Protein AF-A0A828RHP2-F1 (afdb_monomer_lite)

Organism: NCBI:txid548485

Secondary structure (DSSP, 8-state):
-PPPEEETTEEE-TTS-HHHHHHHHHHTSHHHH---TT--S-PPP--SS--EE-------SS-TT---EEEEEETTEEEEEE-EEEEEEEEEEEETHHHHHHHHTT-S-HHHHHHHHHHHHHHH-TTGGG-HHHHHHHHHHHHHHHHHHHS-SSSHHHHHHHHHHHHHHHHHHHHHHHHHH-GGGEEEEETTEEEESS--HHHHHHHHHHHHTTSTT-EEEEEEEEEEEESSSS-EEEEEETTEEEE--TTTSHHHHHHHHHS--TT-TTPPP-HHHHHHHHHHHHHHHHHHHHHHHHTT-

Foldseek 3Di:
DDAFDADPLATADPLQDPQLVVVLVQQLDLVQQDDDPPDDDDDDGPDSDDKDQDDPDDDDDPPPPDRQWTWGDDLQATKIAGQDKDFWKKKKFKPPQLLLLCQVSVQDDPVLNVLVVLLLVLVPPPCSVVPPVSVVSNVVSSVVSVVCLCQGDDDPSRRSNSNSRSQNNQRNVVSVLCVLLDVVQWRIDDRGMTMGPPDDPVSVVVSQCVVCVNGPSTGMDMDIFGIKGDPGRQFIKGHDDLPDIDGRHLPLALQNQLCVVPVDGPPDPPDDDDPVSSVVSVVSNSVVVVVVVVVVVVVPD

Sequence (301 aa):
MKKVKKKNGIMYWPSTPRFLLMAEQLHLTPDFNHRPETMDEEHENIKLLPPQLLSSLVATGPYEGYQKERLNFTGNGIYLYRKCMVRNVAQIDVHSLLLTMAYQLDLLDERHEKMFLEKKEIEADPNYPNNKRLVSKRKRLKQWLNKYCSTIGKTKTEHSINRYKAMYGGMNMVFDMLNFWGLSNVINCVNDGFIITNFNEEKFEQFKDKYSGKVKYLTFSVKQYDFCLVKNDLEYLLINSDGDYKCRNREFGKNGVYELLTGKSLKDETVSVNEKALLEAERIEKESVKLCKDLFLKTTN

Structure (mmCIF, N/CA/C/O backbone):
data_AF-A0A828RHP2-F1
#
_entry.id   AF-A0A828RHP2-F1
#
loop_
_atom_site.group_PDB
_atom_site.id
_atom_site.type_symbol
_atom_site.label_atom_id
_atom_site.label_alt_id
_atom_site.label_comp_id
_atom_site.label_asym_id
_atom_site.label_entity_id
_atom_site.label_seq_id
_atom_site.pdbx_PDB_ins_code
_atom_site.Cartn_x
_atom_site.Cartn_y
_atom_site.Cartn_z
_atom_site.occupancy
_atom_site.B_iso_or_equiv
_atom_site.auth_seq_id
_atom_site.auth_comp_id
_atom_site.auth_asym_id
_atom_site.auth_atom_id
_atom_site.pdbx_PDB_model_num
ATOM 1 N N . MET A 1 1 ? -10.886 -14.785 -20.906 1.00 44.22 1 MET A N 1
ATOM 2 C CA . MET A 1 1 ? -10.237 -13.756 -20.052 1.00 44.22 1 MET A CA 1
ATOM 3 C C . MET A 1 1 ? -9.165 -13.012 -20.845 1.00 44.22 1 MET A C 1
ATOM 5 O O . MET A 1 1 ? -8.290 -13.659 -21.403 1.00 44.22 1 MET A O 1
ATOM 9 N N . LYS A 1 2 ? -9.223 -11.674 -20.935 1.00 50.31 2 LYS A N 1
ATOM 10 C CA . LYS A 1 2 ? -8.184 -10.877 -21.621 1.00 50.31 2 LYS A CA 1
ATOM 11 C C . LYS A 1 2 ? -6.880 -10.908 -20.797 1.00 50.31 2 LYS A C 1
ATOM 13 O O . LYS A 1 2 ? -6.911 -10.607 -19.605 1.00 50.31 2 LYS A O 1
ATOM 18 N N . LYS A 1 3 ? -5.773 -11.326 -21.428 1.00 55.44 3 LYS A N 1
ATOM 19 C CA . LYS A 1 3 ? -4.428 -11.459 -20.830 1.00 55.44 3 LYS A CA 1
ATOM 20 C C . LYS A 1 3 ? -3.913 -10.111 -20.301 1.00 55.44 3 LYS A C 1
ATOM 22 O O . LYS A 1 3 ? -4.239 -9.075 -20.881 1.00 55.44 3 LYS A O 1
ATOM 27 N N . VAL A 1 4 ? -3.090 -10.141 -19.246 1.00 68.56 4 VAL A N 1
ATOM 28 C CA . VAL A 1 4 ? -2.227 -9.005 -18.873 1.00 68.56 4 VAL A CA 1
ATOM 29 C C . VAL A 1 4 ? -1.327 -8.715 -20.067 1.00 68.56 4 VAL A C 1
ATOM 31 O O . VAL A 1 4 ? -0.768 -9.640 -20.659 1.00 68.56 4 VAL A O 1
ATOM 34 N N . LYS A 1 5 ? -1.234 -7.451 -20.464 1.00 67.88 5 LYS A N 1
ATOM 35 C CA . LYS A 1 5 ? -0.431 -7.052 -21.617 1.00 67.88 5 LYS A CA 1
ATOM 36 C C . LYS A 1 5 ? 0.748 -6.205 -21.144 1.00 67.88 5 LYS A C 1
ATOM 38 O O . LYS A 1 5 ? 0.613 -5.412 -20.215 1.00 67.88 5 LYS A O 1
ATOM 43 N N . LYS A 1 6 ? 1.894 -6.392 -21.800 1.00 69.00 6 LYS A N 1
ATOM 44 C CA . LYS A 1 6 ? 3.099 -5.574 -21.640 1.00 69.00 6 LYS A CA 1
ATOM 45 C C . LYS A 1 6 ? 3.252 -4.726 -22.905 1.00 69.00 6 LYS A C 1
ATOM 47 O O . LYS A 1 6 ? 3.347 -5.283 -23.995 1.00 69.00 6 LYS A O 1
ATOM 52 N N . LYS A 1 7 ? 3.237 -3.397 -22.788 1.00 64.38 7 LYS A N 1
ATOM 53 C CA . LYS A 1 7 ? 3.555 -2.472 -23.895 1.00 64.38 7 LYS A CA 1
ATOM 54 C C . LYS A 1 7 ? 4.461 -1.378 -23.349 1.00 64.38 7 LYS A C 1
ATOM 56 O O . LYS A 1 7 ? 4.183 -0.846 -22.281 1.00 64.38 7 LYS A O 1
ATOM 61 N N . ASN A 1 8 ? 5.551 -1.079 -24.055 1.00 66.81 8 ASN A N 1
ATOM 62 C CA . ASN A 1 8 ? 6.534 -0.058 -23.668 1.00 66.81 8 ASN A CA 1
ATOM 63 C C . ASN A 1 8 ? 7.104 -0.237 -22.239 1.00 66.81 8 ASN A C 1
ATOM 65 O O . ASN A 1 8 ? 7.499 0.730 -21.595 1.00 66.81 8 ASN A O 1
ATOM 69 N N . GLY A 1 9 ? 7.135 -1.474 -21.726 1.00 80.88 9 GLY A N 1
ATOM 70 C CA . GLY A 1 9 ? 7.618 -1.772 -20.374 1.00 80.88 9 GLY A CA 1
ATOM 71 C C . GLY A 1 9 ? 6.645 -1.437 -19.236 1.00 80.88 9 GLY A C 1
ATOM 72 O O . GLY A 1 9 ? 7.088 -1.364 -18.099 1.00 80.88 9 GLY A O 1
ATOM 73 N N . ILE A 1 10 ? 5.346 -1.248 -19.507 1.00 84.75 10 ILE A N 1
ATOM 74 C CA . ILE A 1 10 ? 4.291 -1.113 -18.483 1.00 84.75 10 ILE A CA 1
ATOM 75 C C . ILE A 1 10 ? 3.340 -2.318 -18.552 1.00 84.75 10 ILE A C 1
ATOM 77 O O . ILE A 1 10 ? 2.998 -2.790 -19.644 1.00 84.75 10 ILE A O 1
ATOM 81 N N . MET A 1 11 ? 2.885 -2.797 -17.388 1.00 89.06 11 MET A N 1
ATOM 82 C CA . MET A 1 11 ? 1.796 -3.776 -17.266 1.00 89.06 11 MET A CA 1
ATOM 83 C C . MET A 1 11 ? 0.437 -3.075 -17.203 1.00 89.06 11 MET A C 1
ATOM 85 O O . MET A 1 11 ? 0.258 -2.136 -16.431 1.00 89.06 11 MET A O 1
ATOM 89 N N . TYR A 1 12 ? -0.536 -3.552 -17.980 1.00 87.50 12 TYR A N 1
ATOM 90 C CA . TYR A 1 12 ? -1.894 -3.009 -17.963 1.00 87.50 12 TYR A CA 1
ATOM 91 C C . TYR A 1 12 ? -2.970 -4.093 -17.987 1.00 87.50 12 TYR A C 1
ATOM 93 O O . TYR A 1 12 ? -2.762 -5.221 -18.457 1.00 87.50 12 TYR A O 1
ATOM 101 N N . TRP A 1 13 ? -4.144 -3.717 -17.481 1.00 86.44 13 TRP A N 1
ATOM 102 C CA . TRP A 1 13 ? -5.305 -4.582 -17.328 1.00 86.44 13 TRP A CA 1
ATOM 103 C C . TRP A 1 13 ? -6.426 -4.171 -18.285 1.00 86.44 13 TRP A C 1
ATOM 105 O O . TRP A 1 13 ? -6.442 -3.051 -18.792 1.00 86.44 13 TRP A O 1
ATOM 115 N N . PRO A 1 14 ? -7.396 -5.064 -18.554 1.00 82.75 14 PRO A N 1
ATOM 116 C CA . PRO A 1 14 ? -8.542 -4.735 -19.401 1.00 82.75 14 PRO A CA 1
ATOM 117 C C . PRO A 1 14 ? -9.384 -3.562 -18.888 1.00 82.75 14 PRO A C 1
ATOM 119 O O . PRO A 1 14 ? -10.061 -2.925 -19.687 1.00 82.75 14 PRO A O 1
ATOM 122 N N . SER A 1 15 ? -9.353 -3.307 -17.580 1.00 82.81 15 SER A N 1
ATOM 123 C CA . SER A 1 15 ? -10.030 -2.182 -16.935 1.00 82.81 15 SER A CA 1
ATOM 124 C C . SER A 1 15 ? -9.266 -0.865 -17.064 1.00 82.81 15 SER A C 1
ATOM 126 O O . SER A 1 15 ? -9.872 0.185 -16.894 1.00 82.81 15 SER A O 1
ATOM 128 N N . THR A 1 16 ? -7.965 -0.886 -17.378 1.00 82.56 16 THR A N 1
ATOM 129 C CA . THR A 1 16 ? -7.143 0.326 -17.429 1.00 82.56 16 THR A CA 1
ATOM 130 C C . THR A 1 16 ? -7.685 1.310 -18.479 1.00 82.56 16 THR A C 1
ATOM 132 O O . THR A 1 16 ? -7.729 0.964 -19.667 1.00 82.56 16 THR A O 1
ATOM 135 N N . PRO A 1 17 ? -8.078 2.541 -18.094 1.00 79.62 17 PRO A N 1
ATOM 136 C CA . PRO A 1 17 ? -8.646 3.501 -19.030 1.00 79.62 17 PRO A CA 1
ATOM 137 C C . PRO A 1 17 ? -7.638 3.942 -20.093 1.00 79.62 17 PRO A C 1
ATOM 139 O O . PRO A 1 17 ? -6.465 4.182 -19.806 1.00 79.62 17 PRO A O 1
ATOM 142 N N . ARG A 1 18 ? -8.100 4.123 -21.336 1.00 82.38 18 ARG A N 1
ATOM 143 C CA . ARG A 1 18 ? -7.226 4.512 -22.456 1.00 82.38 18 ARG A CA 1
ATOM 144 C C . ARG A 1 18 ? -6.537 5.861 -22.235 1.00 82.38 18 ARG A C 1
ATOM 146 O O . ARG A 1 18 ? -5.375 5.997 -22.600 1.00 82.38 18 ARG A O 1
ATOM 153 N N . PHE A 1 19 ? -7.228 6.832 -21.636 1.00 79.31 19 PHE A N 1
ATOM 154 C CA . PHE A 1 19 ? -6.649 8.148 -21.347 1.00 79.31 19 PHE A CA 1
ATOM 155 C C . PHE A 1 19 ? -5.481 8.050 -20.353 1.00 79.31 19 PHE A C 1
ATOM 157 O O . PHE A 1 19 ? -4.473 8.725 -20.536 1.00 79.31 19 PHE A O 1
ATOM 164 N N . LEU A 1 20 ? -5.582 7.162 -19.354 1.00 79.44 20 LEU A N 1
ATOM 165 C CA . LEU A 1 20 ? -4.515 6.910 -18.387 1.00 79.44 20 LEU A CA 1
ATOM 166 C C . LEU A 1 20 ? -3.297 6.313 -19.098 1.00 79.44 20 LEU A C 1
ATOM 168 O O . LEU A 1 20 ? -2.204 6.842 -18.960 1.00 79.44 20 LEU A O 1
ATOM 172 N N . LEU A 1 21 ? -3.501 5.313 -19.963 1.00 82.19 21 LEU A N 1
ATOM 173 C CA . LEU A 1 21 ? -2.418 4.731 -20.767 1.00 82.19 21 LEU A CA 1
ATOM 174 C C . LEU A 1 21 ? -1.711 5.764 -21.655 1.00 82.19 21 LEU A C 1
ATOM 176 O O . LEU A 1 21 ? -0.501 5.678 -21.851 1.00 82.19 21 LEU A O 1
ATOM 180 N N . MET A 1 22 ? -2.455 6.716 -22.224 1.00 82.69 22 MET A N 1
ATOM 181 C CA . MET A 1 22 ? -1.877 7.789 -23.040 1.00 82.69 22 MET A CA 1
ATOM 182 C C . MET A 1 22 ? -1.047 8.752 -22.186 1.00 82.69 22 MET A C 1
ATOM 184 O O . MET A 1 22 ? 0.069 9.088 -22.573 1.00 82.69 22 MET A O 1
ATOM 188 N N . ALA A 1 23 ? -1.550 9.142 -21.012 1.00 80.81 23 ALA A N 1
ATOM 189 C CA . ALA A 1 23 ? -0.812 9.993 -20.084 1.00 80.81 23 ALA A CA 1
ATOM 190 C C . ALA A 1 23 ? 0.470 9.314 -19.572 1.00 80.81 23 ALA A C 1
ATOM 192 O O . ALA A 1 23 ? 1.538 9.915 -19.559 1.00 80.81 23 ALA A O 1
ATOM 193 N N . GLU A 1 24 ? 0.389 8.033 -19.213 1.00 85.06 24 GLU A N 1
ATOM 194 C CA . GLU A 1 24 ? 1.546 7.228 -18.809 1.00 85.06 24 GLU A CA 1
ATOM 195 C C . GLU A 1 24 ? 2.592 7.132 -19.925 1.00 85.06 24 GLU A C 1
ATOM 197 O O . GLU A 1 24 ? 3.783 7.275 -19.665 1.00 85.06 24 GLU A O 1
ATOM 202 N N . GLN A 1 25 ? 2.164 6.934 -21.176 1.00 84.50 25 GLN A N 1
ATOM 203 C CA . GLN A 1 25 ? 3.073 6.889 -22.325 1.00 84.50 25 GLN A CA 1
ATOM 204 C C . GLN A 1 25 ? 3.806 8.210 -22.539 1.00 84.50 25 GLN A C 1
ATOM 206 O O . GLN A 1 25 ? 5.004 8.178 -22.800 1.00 84.50 25 GLN A O 1
ATOM 211 N N . LEU A 1 26 ? 3.117 9.344 -22.392 1.00 81.06 26 LEU A N 1
ATOM 212 C CA . LEU A 1 26 ? 3.743 10.663 -22.468 1.00 81.06 26 LEU A CA 1
ATOM 213 C C . LEU A 1 26 ? 4.781 10.842 -21.355 1.00 81.06 26 LEU A C 1
ATOM 215 O O . LEU A 1 26 ? 5.915 11.199 -21.647 1.00 81.06 26 LEU A O 1
ATOM 219 N N . HIS A 1 27 ? 4.473 10.470 -20.111 1.00 79.06 27 HIS A N 1
ATOM 220 C CA . HIS A 1 27 ? 5.450 10.510 -19.014 1.00 79.06 27 HIS A CA 1
ATOM 221 C C . HIS A 1 27 ? 6.656 9.565 -19.211 1.00 79.06 27 HIS A C 1
ATOM 223 O O . HIS A 1 27 ? 7.709 9.755 -18.607 1.00 79.06 27 HIS A O 1
ATOM 229 N N . LEU A 1 28 ? 6.556 8.529 -20.044 1.00 81.94 28 LEU A N 1
ATOM 230 C CA . LEU A 1 28 ? 7.726 7.712 -20.382 1.00 81.94 28 LEU A CA 1
ATOM 231 C C . LEU A 1 28 ? 8.612 8.332 -21.470 1.00 81.94 28 LEU A C 1
ATOM 233 O O . LEU A 1 28 ? 9.701 7.811 -21.714 1.00 81.94 28 LEU A O 1
ATOM 237 N N . THR A 1 29 ? 8.172 9.407 -22.130 1.00 80.44 29 THR A N 1
ATOM 238 C CA . THR A 1 29 ? 9.004 10.113 -23.108 1.00 80.44 29 THR A CA 1
ATOM 239 C C . THR A 1 29 ? 9.979 11.050 -22.388 1.00 80.44 29 THR A C 1
ATOM 241 O O . THR A 1 29 ? 9.541 11.840 -21.545 1.00 80.44 29 THR A O 1
ATOM 244 N N . PRO A 1 30 ? 11.293 10.975 -22.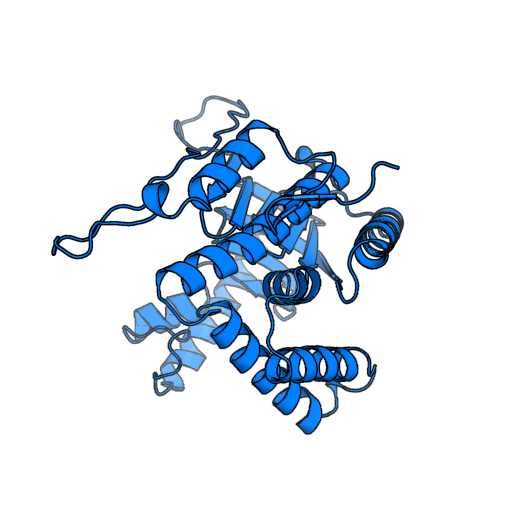687 1.00 72.88 30 PRO A N 1
ATOM 245 C CA . PRO A 1 30 ? 12.289 11.828 -22.045 1.00 72.88 30 PRO A CA 1
ATOM 246 C C . PRO A 1 30 ? 11.937 13.317 -22.139 1.00 72.88 30 PRO A C 1
ATOM 248 O O . PRO A 1 30 ? 11.968 14.013 -21.131 1.00 72.88 30 PRO A O 1
ATOM 251 N N . ASP A 1 31 ? 11.501 13.771 -23.313 1.00 71.56 31 ASP A N 1
ATOM 252 C CA . ASP A 1 31 ? 11.234 15.188 -23.596 1.00 71.56 31 ASP A CA 1
ATOM 253 C C . ASP A 1 31 ? 10.039 15.757 -22.819 1.00 71.56 31 ASP A C 1
ATOM 255 O O . ASP A 1 31 ? 9.937 16.963 -22.625 1.00 71.56 31 ASP A O 1
ATOM 259 N N . PHE A 1 32 ? 9.121 14.901 -22.364 1.00 70.44 32 PHE A N 1
ATOM 260 C CA . PHE A 1 32 ? 7.924 15.334 -21.644 1.00 70.44 32 PHE A CA 1
ATOM 261 C C . PHE A 1 32 ? 8.178 15.538 -20.148 1.00 70.44 32 PHE A C 1
ATOM 263 O O . PHE A 1 32 ? 7.598 16.423 -19.524 1.00 70.44 32 PHE A O 1
ATOM 270 N N . ASN A 1 33 ? 9.031 14.698 -19.560 1.00 60.66 33 ASN A N 1
ATOM 271 C CA . ASN A 1 33 ? 9.305 14.690 -18.123 1.00 60.66 33 ASN A CA 1
ATOM 272 C C . ASN A 1 33 ? 10.617 15.388 -17.746 1.00 60.66 33 ASN A C 1
ATOM 274 O O . ASN A 1 33 ? 10.937 15.471 -16.554 1.00 60.66 33 ASN A O 1
ATOM 278 N N . HIS A 1 34 ? 11.402 15.851 -18.723 1.00 60.28 34 HIS A N 1
ATOM 279 C CA . HIS A 1 34 ? 12.723 16.405 -18.462 1.00 60.28 34 HIS A CA 1
ATOM 280 C C . HIS A 1 34 ? 12.872 17.872 -18.853 1.00 60.28 34 HIS A C 1
ATOM 282 O O . HIS A 1 34 ? 12.655 18.303 -19.979 1.00 60.28 34 HIS A O 1
ATOM 288 N N . ARG A 1 35 ? 13.335 18.604 -17.843 1.00 58.12 35 ARG A N 1
ATOM 289 C CA . ARG A 1 35 ? 13.987 19.904 -17.889 1.00 58.12 35 ARG A CA 1
ATOM 290 C C . ARG A 1 35 ? 15.251 19.830 -18.772 1.00 58.12 35 ARG A C 1
ATOM 292 O O . ARG A 1 35 ? 16.019 18.881 -18.597 1.00 58.12 35 ARG A O 1
ATOM 299 N N . PRO A 1 36 ? 15.544 20.825 -19.625 1.00 51.22 36 PRO A N 1
ATOM 300 C CA . PRO A 1 36 ? 16.899 21.028 -20.136 1.00 51.22 36 PRO A CA 1
ATOM 301 C C . PRO A 1 36 ? 17.878 21.187 -18.961 1.00 51.22 36 PRO A C 1
ATOM 303 O O . PRO A 1 36 ? 17.536 21.810 -17.956 1.00 51.22 36 PRO A O 1
ATOM 306 N N . GLU A 1 37 ? 19.097 20.654 -19.062 1.00 49.59 37 GLU A N 1
ATOM 307 C CA . GLU A 1 37 ? 20.103 20.676 -17.977 1.00 49.59 37 GLU A CA 1
ATOM 308 C C . GLU A 1 37 ? 20.510 22.094 -17.508 1.00 49.59 37 GLU A C 1
ATOM 310 O O . GLU A 1 37 ? 21.228 22.233 -16.526 1.00 49.59 37 GLU A O 1
ATOM 315 N N . THR A 1 38 ? 20.035 23.146 -18.179 1.00 51.22 38 THR A N 1
ATOM 316 C CA . THR A 1 38 ? 20.509 24.534 -18.093 1.00 51.22 38 THR A CA 1
ATOM 317 C C . THR A 1 38 ? 19.653 25.489 -17.260 1.00 51.22 38 THR A C 1
ATOM 319 O O . THR A 1 38 ? 19.894 26.692 -17.306 1.00 51.22 38 THR A O 1
ATOM 322 N N . MET A 1 39 ? 18.630 25.025 -16.540 1.00 50.72 39 MET A N 1
ATOM 323 C CA . MET A 1 39 ? 17.836 25.919 -15.680 1.00 50.72 39 MET A CA 1
ATOM 324 C C . MET A 1 39 ? 18.109 25.632 -14.193 1.00 50.72 39 MET A C 1
ATOM 326 O O . MET A 1 39 ? 18.388 24.485 -13.848 1.00 50.72 39 MET A O 1
ATOM 330 N N . ASP A 1 40 ? 17.970 26.638 -13.320 1.00 51.94 40 ASP A N 1
ATOM 331 C CA . ASP A 1 40 ? 18.231 26.525 -11.867 1.00 51.94 40 ASP A CA 1
ATOM 332 C C . ASP A 1 40 ? 16.966 26.452 -10.974 1.00 51.94 40 ASP A C 1
ATOM 334 O O . ASP A 1 40 ? 17.029 25.944 -9.861 1.00 51.94 40 ASP A O 1
ATOM 338 N N . GLU A 1 41 ? 15.780 26.856 -11.444 1.00 51.94 41 GLU A N 1
ATOM 339 C CA . GLU A 1 41 ? 14.533 26.868 -10.640 1.00 51.94 41 GLU A CA 1
ATOM 340 C C . GLU A 1 41 ? 13.911 25.472 -10.377 1.00 51.94 41 GLU A C 1
ATOM 342 O O . GLU A 1 41 ? 14.118 24.533 -11.142 1.00 51.94 41 GLU A O 1
ATOM 347 N N . GLU A 1 42 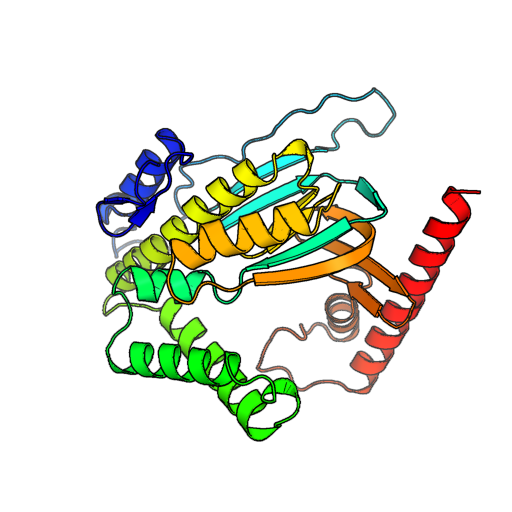? 13.124 25.276 -9.317 1.00 51.38 42 GLU A N 1
ATOM 348 C CA . GLU A 1 42 ? 12.375 24.019 -9.135 1.00 51.38 42 GLU A CA 1
ATOM 349 C C . GLU A 1 42 ? 11.306 23.869 -10.236 1.00 51.38 42 GLU A C 1
ATOM 351 O O . GLU A 1 42 ? 10.346 24.630 -10.297 1.00 51.38 42 GLU A O 1
ATOM 356 N N . HIS A 1 43 ? 11.461 22.887 -11.131 1.00 52.09 43 HIS A N 1
ATOM 357 C CA . HIS A 1 43 ? 10.477 22.625 -12.185 1.00 52.09 43 HIS A CA 1
ATOM 358 C C . HIS A 1 43 ? 9.269 21.881 -11.598 1.00 52.09 43 HIS A C 1
ATOM 360 O O . HIS A 1 43 ? 9.406 20.763 -11.092 1.00 52.09 43 HIS A O 1
ATOM 366 N N . GLU A 1 44 ? 8.066 22.449 -11.713 1.00 55.88 44 GLU A N 1
ATOM 367 C CA . GLU A 1 44 ? 6.838 21.721 -11.388 1.00 55.88 44 GLU A CA 1
ATOM 368 C C . GLU A 1 44 ? 6.654 20.557 -12.370 1.00 55.88 44 GLU A C 1
ATOM 370 O O . GLU A 1 44 ? 6.601 20.751 -13.583 1.00 55.88 44 GLU A O 1
ATOM 375 N N . ASN A 1 45 ? 6.575 19.321 -11.872 1.00 55.81 45 ASN A N 1
ATOM 376 C CA . ASN A 1 45 ? 6.302 18.165 -12.729 1.00 55.81 45 ASN A CA 1
ATOM 377 C C . ASN A 1 45 ? 4.966 18.359 -13.465 1.00 55.81 45 ASN A C 1
ATOM 379 O O . ASN A 1 45 ? 3.949 18.633 -12.821 1.00 55.81 45 ASN A O 1
ATOM 383 N N . ILE A 1 46 ? 4.947 18.145 -14.786 1.00 59.91 46 ILE A N 1
ATOM 384 C CA . ILE A 1 46 ? 3.717 18.234 -15.580 1.00 59.91 46 ILE A CA 1
ATOM 385 C C . ILE A 1 46 ? 2.760 17.130 -15.117 1.00 59.91 46 ILE A C 1
ATOM 387 O O . ILE A 1 46 ? 2.972 15.945 -15.358 1.00 59.91 46 ILE A O 1
ATOM 391 N N . LYS A 1 47 ? 1.686 17.511 -14.420 1.00 60.38 47 LYS A N 1
ATOM 392 C CA . LYS A 1 47 ? 0.629 16.583 -14.001 1.00 60.38 47 LYS A CA 1
ATOM 393 C C . LYS A 1 47 ? -0.367 16.428 -15.144 1.00 60.38 47 LYS A C 1
ATOM 395 O O . LYS A 1 47 ? -1.273 17.241 -15.283 1.00 60.38 47 LYS A O 1
ATOM 400 N N . LEU A 1 48 ? -0.231 15.367 -15.939 1.00 59.94 48 LEU A N 1
ATOM 401 C CA . LEU A 1 48 ? -1.160 15.116 -17.050 1.00 59.94 48 LEU A CA 1
ATOM 402 C C . LEU A 1 48 ? -2.592 14.788 -16.620 1.00 59.94 48 LEU A C 1
ATOM 404 O O . LEU A 1 48 ? -3.518 14.986 -17.402 1.00 59.94 48 LEU A O 1
ATOM 408 N N . LEU A 1 49 ? -2.789 14.269 -15.406 1.00 62.12 49 LEU A N 1
ATOM 409 C CA . LEU A 1 49 ? -4.116 13.932 -14.903 1.00 62.12 49 LEU A CA 1
ATOM 410 C C . LEU A 1 49 ? -4.443 14.794 -13.682 1.00 62.12 49 LEU A C 1
ATOM 412 O O . LEU A 1 49 ? -3.828 14.605 -12.628 1.00 62.12 49 LEU A O 1
ATOM 416 N N . PRO A 1 50 ? -5.400 15.733 -13.789 1.00 58.00 50 PRO A N 1
ATOM 417 C CA . PRO A 1 50 ? -5.913 16.409 -12.613 1.00 58.00 50 PRO A CA 1
ATOM 418 C C . PRO A 1 50 ? -6.656 15.400 -11.719 1.00 58.00 50 PRO A C 1
ATOM 420 O O . PRO A 1 50 ? -7.175 14.390 -12.220 1.00 58.00 50 PRO A O 1
ATOM 423 N N . PRO A 1 51 ? -6.746 15.659 -10.400 1.00 60.62 51 PRO A N 1
ATOM 424 C CA . PRO A 1 51 ? -7.560 14.849 -9.503 1.00 60.62 51 PRO A CA 1
ATOM 425 C C . PRO A 1 51 ? -8.981 14.697 -10.049 1.00 60.62 51 PRO A C 1
ATOM 427 O O . PRO A 1 51 ? -9.621 15.690 -10.389 1.00 60.62 51 PRO A O 1
ATOM 430 N N . GLN A 1 52 ? -9.483 13.465 -10.119 1.00 59.97 52 GLN A N 1
ATOM 431 C CA . GLN A 1 52 ? -10.857 13.216 -10.538 1.00 59.97 52 GLN A CA 1
ATOM 432 C C . GLN A 1 52 ? -11.758 13.373 -9.309 1.00 59.97 52 GLN A C 1
ATOM 434 O O . GLN A 1 52 ? -11.723 12.584 -8.358 1.00 59.97 52 GLN A O 1
ATOM 439 N N . LEU A 1 53 ? -12.530 14.457 -9.288 1.00 56.38 53 LEU A N 1
ATOM 440 C CA . LEU A 1 53 ? -13.491 14.726 -8.225 1.00 56.38 53 LEU A CA 1
ATOM 441 C C . LEU A 1 53 ? -14.815 14.062 -8.619 1.00 56.38 53 LEU A C 1
ATOM 443 O O . LEU A 1 53 ? -15.471 14.498 -9.560 1.00 56.38 53 LEU A O 1
ATOM 447 N N . LEU A 1 54 ? -15.194 12.993 -7.919 1.00 55.44 54 LEU A N 1
ATOM 448 C CA . LEU A 1 54 ? -16.524 12.404 -8.052 1.00 55.44 54 LEU A CA 1
ATOM 449 C C . LEU A 1 54 ? -17.452 13.156 -7.094 1.00 55.44 54 LEU A C 1
ATOM 451 O O . LEU A 1 54 ? -17.337 13.040 -5.875 1.00 55.44 54 LEU A O 1
ATOM 455 N N . SER A 1 55 ? -18.340 13.987 -7.635 1.00 49.88 55 SER A N 1
ATOM 456 C CA . SER A 1 55 ? -19.342 14.704 -6.850 1.00 49.88 55 SER A CA 1
ATOM 457 C C . SER A 1 55 ? -20.491 13.766 -6.466 1.00 49.88 55 SER A C 1
ATOM 459 O O . SER A 1 55 ? -21.530 13.724 -7.119 1.00 49.88 55 SER A O 1
ATOM 461 N N . SER A 1 56 ? -20.348 13.014 -5.373 1.00 47.59 56 SER A N 1
ATOM 462 C CA . SER A 1 56 ? -21.505 12.373 -4.737 1.00 47.59 56 SER A CA 1
ATOM 463 C C . SER A 1 56 ? -22.292 13.433 -3.949 1.00 47.59 56 SER A C 1
ATOM 465 O O . SER A 1 56 ? -21.859 13.891 -2.885 1.00 47.59 56 SER A O 1
ATOM 467 N N . LEU A 1 57 ? -23.435 13.865 -4.477 1.00 46.38 57 LEU A N 1
ATOM 468 C CA . LEU A 1 57 ? -24.316 14.851 -3.849 1.00 46.38 57 LEU A CA 1
ATOM 469 C C . LEU A 1 57 ? -25.127 14.176 -2.727 1.00 46.38 57 LEU A C 1
ATOM 471 O O . LEU A 1 57 ? -25.937 13.306 -3.020 1.00 46.38 57 LEU A O 1
ATOM 475 N N . VAL A 1 58 ? -24.944 14.577 -1.458 1.00 39.81 58 VAL A N 1
ATOM 476 C CA . VAL A 1 58 ? -25.967 14.381 -0.403 1.00 39.81 58 VAL A CA 1
ATOM 477 C C . VAL A 1 58 ? -25.963 15.569 0.578 1.00 39.81 58 VAL A C 1
ATOM 479 O O . VAL A 1 58 ? -25.072 15.657 1.426 1.00 39.81 58 VAL A O 1
ATOM 482 N N . ALA A 1 59 ? -26.973 16.431 0.399 1.00 39.44 59 ALA A N 1
ATOM 483 C CA . ALA A 1 59 ? -27.628 17.435 1.264 1.00 39.44 59 ALA A CA 1
ATOM 484 C C . ALA A 1 59 ? -26.811 18.477 2.073 1.00 39.44 59 ALA A C 1
ATOM 486 O O . ALA A 1 59 ? -26.262 18.191 3.136 1.00 39.44 59 ALA A O 1
ATOM 487 N N . THR A 1 60 ? -26.816 19.708 1.538 1.00 39.53 60 THR A N 1
ATOM 488 C CA . THR A 1 60 ? -27.332 20.990 2.092 1.00 39.53 60 THR A CA 1
ATOM 489 C C . THR A 1 60 ? -27.490 21.131 3.617 1.00 39.53 60 THR A C 1
ATOM 491 O O . THR A 1 60 ? -28.598 21.223 4.143 1.00 39.53 60 THR A O 1
ATOM 494 N N . GLY A 1 61 ? -26.367 21.201 4.324 1.00 50.50 61 GLY A N 1
ATOM 495 C CA . GLY A 1 61 ? -26.250 21.725 5.690 1.00 50.50 61 GLY A CA 1
ATOM 496 C C . GLY A 1 61 ? -24.955 22.543 5.808 1.00 50.50 61 GLY A C 1
ATOM 497 O O . GLY A 1 61 ? -24.180 22.529 4.853 1.00 50.50 61 GLY A O 1
ATOM 498 N N . PRO A 1 62 ? -24.679 23.220 6.943 1.00 46.06 62 PRO A N 1
ATOM 499 C CA . PRO A 1 62 ? -23.739 24.357 7.077 1.00 46.06 62 PRO A CA 1
ATOM 500 C C . PRO A 1 62 ? -22.244 24.074 6.800 1.00 46.06 62 PRO A C 1
ATOM 502 O O . PRO A 1 62 ? -21.388 24.911 7.066 1.00 46.06 62 PRO A O 1
ATOM 505 N N . TYR A 1 63 ? -21.918 22.910 6.244 1.00 43.12 63 TYR A N 1
ATOM 506 C CA . TYR A 1 63 ? -20.594 22.493 5.794 1.00 43.12 63 TYR A CA 1
ATOM 507 C C . TYR A 1 63 ? -20.510 22.423 4.257 1.00 43.12 63 TYR A C 1
ATOM 509 O O . TYR A 1 63 ? -20.016 21.434 3.701 1.00 43.12 63 TYR A O 1
ATOM 517 N N . GLU A 1 64 ? -21.012 23.444 3.556 1.00 35.47 64 GLU A N 1
ATOM 518 C CA . GLU A 1 64 ? -20.820 23.579 2.107 1.00 35.47 64 GLU A CA 1
ATOM 519 C C . GLU A 1 64 ? -19.317 23.557 1.765 1.00 35.47 64 GLU A C 1
ATOM 521 O O . GLU A 1 64 ? -18.529 24.329 2.306 1.00 35.47 64 GLU A O 1
ATOM 526 N N . GLY A 1 65 ? -18.911 22.618 0.898 1.00 43.88 65 GLY A N 1
ATOM 527 C CA . GLY A 1 65 ? -17.527 22.452 0.427 1.00 43.88 65 GLY A CA 1
ATOM 528 C C . GLY A 1 65 ? -16.823 21.147 0.823 1.00 43.88 65 GLY A C 1
ATOM 529 O O . GLY A 1 65 ? -15.732 20.872 0.323 1.00 43.88 65 GLY A O 1
ATOM 530 N N . TYR A 1 66 ? -17.412 20.289 1.666 1.00 48.03 66 TYR A N 1
ATOM 531 C CA . TYR A 1 66 ? -16.782 19.003 1.989 1.00 48.03 66 TYR A CA 1
ATOM 532 C C . TYR A 1 66 ? -16.881 18.009 0.827 1.00 48.03 66 TYR A C 1
ATOM 534 O O . TYR A 1 66 ? -17.895 17.334 0.643 1.00 48.03 66 TYR A O 1
ATOM 542 N N . GLN A 1 67 ? -15.791 17.875 0.070 1.00 53.38 67 GLN A N 1
ATOM 543 C CA . GLN A 1 67 ? -15.611 16.777 -0.870 1.00 53.38 67 GLN A CA 1
ATOM 544 C C . GLN A 1 67 ? -15.694 15.442 -0.115 1.00 53.38 67 GLN A C 1
ATOM 546 O O . GLN A 1 67 ? -14.819 15.110 0.690 1.00 53.38 67 GLN A O 1
ATOM 551 N N . LYS A 1 68 ? -16.772 14.690 -0.362 1.00 59.41 68 LYS A N 1
ATOM 552 C CA . LYS A 1 68 ? -17.021 13.401 0.294 1.00 59.41 68 LYS A CA 1
ATOM 553 C C . LYS A 1 68 ? -16.238 12.270 -0.346 1.00 59.41 68 LYS A C 1
ATOM 555 O O . LYS A 1 68 ? -15.858 11.373 0.390 1.00 59.41 68 LYS A O 1
ATOM 560 N N . GLU A 1 69 ? -15.982 12.340 -1.652 1.00 66.56 69 GLU A N 1
ATOM 561 C CA . GLU A 1 69 ? -15.334 11.291 -2.441 1.00 66.56 69 GLU A CA 1
ATOM 562 C C . GLU A 1 69 ? -14.284 11.893 -3.387 1.00 66.56 69 GLU A C 1
ATOM 564 O O . GLU A 1 69 ? -14.531 12.886 -4.079 1.00 66.56 69 GLU A O 1
ATOM 569 N N . ARG A 1 70 ? -13.081 11.313 -3.417 1.00 69.88 70 ARG A N 1
ATOM 570 C CA . ARG A 1 70 ? -11.985 11.755 -4.296 1.00 69.88 70 ARG A CA 1
ATOM 571 C C . ARG A 1 70 ? -11.237 10.560 -4.844 1.00 69.88 70 ARG A C 1
ATOM 573 O O . ARG A 1 70 ? -10.735 9.793 -4.037 1.00 69.88 70 ARG A O 1
ATOM 580 N N . LEU A 1 71 ? -11.083 10.462 -6.167 1.00 72.25 71 LEU A N 1
ATOM 581 C CA . LEU A 1 71 ? -10.198 9.501 -6.827 1.00 72.25 71 LEU A CA 1
ATOM 582 C C . LEU A 1 71 ? -9.086 10.261 -7.555 1.00 72.25 71 LEU A C 1
ATOM 584 O O . LEU A 1 71 ? -9.321 10.996 -8.508 1.00 72.25 71 LEU A O 1
ATOM 588 N N . ASN A 1 72 ? -7.851 10.102 -7.111 1.00 73.00 72 ASN A N 1
ATOM 589 C CA . ASN A 1 72 ? -6.714 10.834 -7.638 1.00 73.00 72 ASN A CA 1
ATOM 590 C C . ASN A 1 72 ? -5.674 9.872 -8.208 1.00 73.00 72 ASN A C 1
ATOM 592 O O . ASN A 1 72 ? -5.167 9.002 -7.499 1.00 73.00 72 ASN A O 1
ATOM 596 N N . PHE A 1 73 ? -5.332 10.071 -9.477 1.00 69.12 73 PHE A N 1
ATOM 597 C CA . PHE A 1 73 ? -4.174 9.450 -10.104 1.00 69.12 73 PHE A CA 1
ATOM 598 C C . PHE A 1 73 ? -3.004 10.410 -9.943 1.00 69.12 73 PHE A C 1
ATOM 600 O O . PHE A 1 73 ? -3.009 11.507 -10.492 1.00 69.12 73 PHE A O 1
ATOM 607 N N . THR A 1 74 ? -2.009 10.014 -9.161 1.00 68.56 74 THR A N 1
ATOM 608 C CA . THR A 1 74 ? -0.811 10.825 -8.936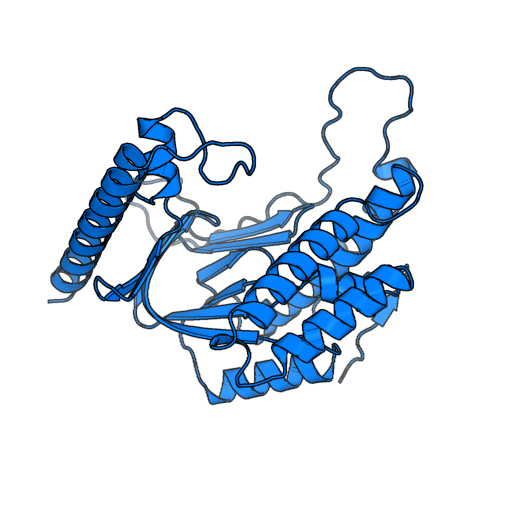 1.00 68.56 74 THR A CA 1
ATOM 609 C C . THR A 1 74 ? 0.392 10.183 -9.610 1.00 68.56 74 THR A C 1
ATOM 611 O O . THR A 1 74 ? 0.378 8.998 -9.932 1.00 68.56 74 THR A O 1
ATOM 614 N N . GLY A 1 75 ? 1.490 10.930 -9.717 1.00 63.91 75 GLY A N 1
ATOM 615 C CA . GLY A 1 75 ? 2.791 10.370 -10.081 1.00 63.91 75 GLY A CA 1
ATOM 616 C C . GLY A 1 75 ? 3.418 9.466 -9.012 1.00 63.91 75 GLY A C 1
ATOM 617 O O . GLY A 1 75 ? 4.602 9.197 -9.129 1.00 63.91 75 GLY A O 1
ATOM 618 N N . ASN A 1 76 ? 2.684 9.052 -7.969 1.00 67.56 76 ASN A N 1
ATOM 619 C CA . ASN A 1 76 ? 3.147 8.133 -6.920 1.00 67.56 76 ASN A CA 1
ATOM 620 C C . ASN A 1 76 ? 2.150 6.999 -6.603 1.00 67.56 76 ASN A C 1
ATOM 622 O O . ASN A 1 76 ? 2.467 6.138 -5.783 1.00 67.56 76 ASN A O 1
ATOM 626 N N . GLY A 1 77 ? 0.964 6.982 -7.226 1.00 75.50 77 GLY A N 1
ATOM 627 C CA . GLY A 1 77 ? -0.071 5.988 -6.943 1.00 75.50 77 GLY A CA 1
ATOM 628 C C . GLY A 1 77 ? -1.507 6.484 -7.114 1.00 75.50 77 GLY A C 1
ATOM 629 O O . GLY A 1 77 ? -1.753 7.613 -7.554 1.00 75.50 77 GLY A O 1
ATOM 630 N N . ILE A 1 78 ? -2.454 5.615 -6.753 1.00 79.38 78 ILE A N 1
ATOM 631 C CA . ILE A 1 78 ? -3.894 5.896 -6.740 1.00 79.38 78 ILE A CA 1
ATOM 632 C C . ILE A 1 78 ? -4.323 6.189 -5.305 1.00 79.38 78 ILE A C 1
ATOM 634 O O . ILE A 1 78 ? -4.086 5.381 -4.404 1.00 79.38 78 ILE A O 1
ATOM 638 N N . TYR A 1 79 ? -4.988 7.325 -5.127 1.00 82.44 79 TYR A N 1
ATOM 639 C CA . TYR A 1 79 ? -5.560 7.748 -3.857 1.00 82.44 79 TYR A CA 1
ATOM 640 C C . TYR A 1 79 ? -7.072 7.833 -4.013 1.00 82.44 79 TYR A C 1
ATOM 642 O O . TYR A 1 79 ? -7.565 8.629 -4.810 1.00 82.44 79 TYR A O 1
ATOM 650 N N . LEU A 1 80 ? -7.805 7.008 -3.272 1.00 82.25 80 LEU A N 1
ATOM 651 C CA . LEU A 1 80 ? -9.261 7.086 -3.170 1.00 82.25 80 LEU A CA 1
ATOM 652 C C . LEU A 1 80 ? -9.610 7.309 -1.708 1.00 82.25 80 LEU A C 1
ATOM 654 O O . LEU A 1 80 ? -9.049 6.630 -0.854 1.00 82.25 80 LEU A O 1
ATOM 658 N N . TYR A 1 81 ? -10.545 8.198 -1.398 1.00 85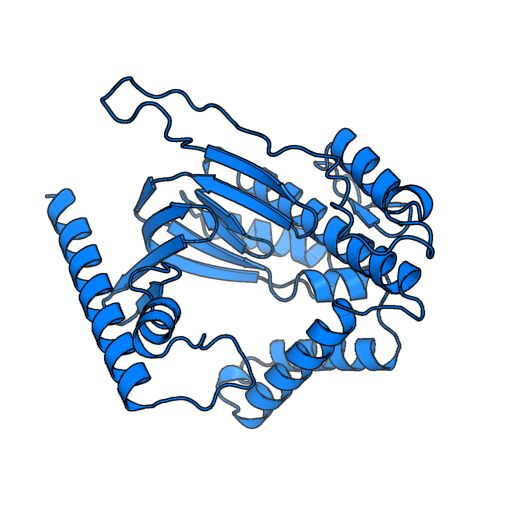.75 81 TYR A N 1
ATOM 659 C CA . TYR A 1 81 ? -11.150 8.175 -0.072 1.00 85.75 81 TYR A CA 1
ATOM 660 C C . TYR A 1 81 ? -12.588 8.658 -0.078 1.00 85.75 81 TYR A C 1
ATOM 662 O O . TYR A 1 81 ? -12.968 9.514 -0.879 1.00 85.75 81 TYR A O 1
ATOM 670 N N . ARG A 1 82 ? -13.341 8.130 0.885 1.00 84.44 82 ARG A N 1
ATOM 671 C CA . ARG A 1 82 ? -14.630 8.619 1.330 1.00 84.44 82 ARG A CA 1
ATOM 672 C C . ARG A 1 82 ? -14.510 9.099 2.771 1.00 84.44 82 ARG A C 1
ATOM 674 O O . ARG A 1 82 ? -14.110 8.326 3.638 1.00 84.44 82 ARG A O 1
ATOM 681 N N . LYS A 1 83 ? -14.848 10.362 3.049 1.00 85.38 83 LYS A N 1
ATOM 682 C CA . LYS A 1 83 ? -14.879 10.861 4.436 1.00 85.38 83 LYS A CA 1
ATOM 683 C C . LYS A 1 83 ? -16.087 10.255 5.154 1.00 85.38 83 LYS A C 1
ATOM 685 O O . LYS A 1 83 ? -17.225 10.581 4.816 1.00 85.38 83 LYS A O 1
ATOM 690 N N . CYS A 1 84 ? -15.859 9.368 6.120 1.00 84.94 84 CYS A N 1
ATOM 691 C CA . CYS A 1 84 ? -16.939 8.645 6.795 1.00 84.94 84 CYS A CA 1
ATOM 692 C C . CYS A 1 84 ? -16.527 8.029 8.140 1.00 84.94 84 CYS A C 1
ATOM 694 O O . CYS A 1 84 ? -15.342 7.899 8.449 1.00 84.94 84 CYS A O 1
ATOM 696 N N . MET A 1 85 ? -17.545 7.604 8.891 1.00 87.69 85 MET A N 1
ATOM 697 C CA . MET A 1 85 ? -17.455 6.694 10.034 1.00 87.69 85 MET A CA 1
ATOM 698 C C . MET A 1 85 ? -18.279 5.452 9.695 1.00 87.69 85 MET A C 1
ATOM 700 O O . MET A 1 85 ? -19.458 5.587 9.368 1.00 87.69 85 MET A O 1
ATOM 704 N N . VAL A 1 86 ? -17.663 4.271 9.690 1.00 87.75 86 VAL A N 1
ATOM 705 C CA . VAL A 1 86 ? -18.298 3.024 9.229 1.00 87.75 86 VAL A CA 1
ATOM 706 C C . VAL A 1 86 ? -17.874 1.860 10.117 1.00 87.75 86 VAL A C 1
ATOM 708 O O . VAL A 1 86 ? -16.781 1.875 10.683 1.00 87.75 86 VAL A O 1
ATOM 711 N N . ARG A 1 87 ? -18.750 0.860 10.243 1.00 89.44 87 ARG A N 1
ATOM 712 C CA . ARG A 1 87 ? -18.490 -0.380 10.977 1.00 89.44 87 ARG A CA 1
ATOM 713 C C . ARG A 1 87 ? -18.186 -1.547 10.047 1.00 89.44 87 ARG A C 1
ATOM 715 O O . ARG A 1 87 ? -18.564 -1.499 8.878 1.00 89.44 87 ARG A O 1
ATOM 722 N N . ASN A 1 88 ? -17.589 -2.602 10.596 1.00 91.62 88 ASN A N 1
ATOM 723 C CA . ASN A 1 88 ? -17.382 -3.885 9.918 1.00 91.62 88 ASN A CA 1
ATOM 724 C C . ASN A 1 88 ? -16.662 -3.711 8.574 1.00 91.62 88 ASN A C 1
ATOM 726 O O . ASN A 1 88 ? -17.197 -4.012 7.502 1.00 91.62 88 ASN A O 1
ATOM 730 N N . VAL A 1 89 ? -15.453 -3.159 8.634 1.00 94.50 89 VAL A N 1
ATOM 731 C CA . VAL A 1 89 ? -14.615 -2.958 7.451 1.00 94.50 89 VAL A CA 1
ATOM 732 C C . VAL A 1 89 ? -13.514 -4.005 7.391 1.00 94.50 89 VAL A C 1
ATOM 734 O O . VAL A 1 89 ? -13.109 -4.565 8.406 1.00 94.50 89 VAL A O 1
ATOM 737 N N . ALA A 1 90 ? -12.964 -4.221 6.205 1.00 96.06 90 ALA A N 1
ATOM 738 C CA . ALA A 1 90 ? -11.735 -4.979 6.036 1.00 96.06 90 ALA A CA 1
ATOM 739 C C . ALA A 1 90 ? -10.647 -4.088 5.446 1.00 96.06 90 ALA A C 1
ATOM 741 O O . ALA A 1 90 ? -10.868 -3.380 4.464 1.00 96.06 90 ALA A O 1
ATOM 742 N N . GLN A 1 91 ? -9.458 -4.145 6.034 1.00 95.62 91 GLN A N 1
ATOM 743 C CA . GLN A 1 91 ? -8.252 -3.599 5.439 1.00 95.62 91 GLN A CA 1
ATOM 744 C C . GLN A 1 91 ? -7.546 -4.712 4.668 1.00 95.62 91 GLN A C 1
ATOM 746 O O . GLN A 1 91 ? -7.179 -5.729 5.253 1.00 95.62 91 GLN A O 1
ATOM 751 N N . ILE A 1 92 ? -7.333 -4.501 3.373 1.00 95.44 92 ILE A N 1
ATOM 752 C CA . ILE A 1 92 ? -6.585 -5.404 2.502 1.00 95.44 92 ILE A CA 1
ATOM 753 C C . ILE A 1 92 ? -5.270 -4.725 2.122 1.00 95.44 92 ILE A C 1
ATOM 755 O O . ILE A 1 92 ? -5.275 -3.632 1.555 1.00 95.44 92 ILE A O 1
ATOM 759 N N . ASP A 1 93 ? -4.152 -5.391 2.410 1.00 92.94 93 ASP A N 1
ATOM 760 C CA . ASP A 1 93 ? -2.807 -4.929 2.070 1.00 92.94 93 ASP A CA 1
ATOM 761 C C . ASP A 1 93 ? -2.218 -5.772 0.930 1.00 92.94 93 ASP A C 1
ATOM 763 O O . ASP A 1 93 ? -2.223 -7.004 0.962 1.00 92.94 93 ASP A O 1
ATOM 767 N N . VAL A 1 94 ? -1.668 -5.095 -0.076 1.00 93.31 94 VAL A N 1
ATOM 768 C CA . VAL A 1 94 ? -0.935 -5.652 -1.218 1.00 93.31 94 VAL A CA 1
ATOM 769 C C . VAL A 1 94 ? 0.558 -5.565 -0.920 1.00 93.31 94 VAL A C 1
ATOM 771 O O . VAL A 1 94 ? 1.164 -4.497 -0.889 1.00 93.31 94 VAL A O 1
ATOM 774 N N . HIS A 1 95 ? 1.213 -6.698 -0.694 1.00 90.19 95 HIS A N 1
ATOM 775 C CA . HIS A 1 95 ? 2.582 -6.658 -0.192 1.00 90.19 95 HIS A CA 1
ATOM 776 C C . HIS A 1 95 ? 3.608 -6.373 -1.290 1.00 90.19 95 HIS A C 1
ATOM 778 O O . HIS A 1 95 ? 3.746 -7.132 -2.249 1.00 90.19 95 HIS A O 1
ATOM 784 N N . SER A 1 96 ? 4.467 -5.373 -1.052 1.00 87.94 96 SER A N 1
ATOM 785 C CA . SER A 1 96 ? 5.643 -5.099 -1.896 1.00 87.94 96 SER A CA 1
ATOM 786 C C . SER A 1 96 ? 5.270 -4.857 -3.364 1.00 87.94 96 SER A C 1
ATOM 788 O O . SER A 1 96 ? 5.946 -5.364 -4.260 1.00 87.94 96 SER A O 1
ATOM 790 N N . LEU A 1 97 ? 4.193 -4.101 -3.601 1.00 90.44 97 LEU A N 1
ATOM 791 C CA . LEU A 1 97 ? 3.648 -3.845 -4.932 1.00 90.44 97 LEU A CA 1
ATOM 792 C C . LEU A 1 97 ? 4.717 -3.345 -5.915 1.00 90.44 97 LEU A C 1
ATOM 794 O O . LEU A 1 97 ? 4.954 -3.987 -6.934 1.00 90.44 97 LEU A O 1
ATOM 798 N N . LEU A 1 98 ? 5.414 -2.257 -5.570 1.00 89.69 98 LEU A N 1
ATOM 799 C CA . LEU A 1 98 ? 6.440 -1.657 -6.430 1.00 89.69 98 LEU A CA 1
ATOM 800 C C . LEU A 1 98 ? 7.569 -2.644 -6.768 1.00 89.69 98 LEU A C 1
ATOM 802 O O . LEU A 1 98 ? 7.932 -2.782 -7.931 1.00 89.69 98 LEU A O 1
ATOM 806 N N . LEU A 1 99 ? 8.082 -3.364 -5.763 1.00 92.06 99 LEU A N 1
ATOM 807 C CA . LEU A 1 99 ? 9.144 -4.362 -5.950 1.00 92.06 99 LEU A CA 1
ATOM 808 C C . LEU A 1 99 ? 8.685 -5.508 -6.852 1.00 92.06 99 LEU A C 1
ATOM 810 O O . LEU A 1 99 ? 9.431 -5.966 -7.710 1.00 92.06 99 LEU A O 1
ATOM 814 N N . THR A 1 100 ? 7.443 -5.957 -6.663 1.00 93.88 100 THR A N 1
ATOM 815 C CA . THR A 1 100 ? 6.850 -7.019 -7.477 1.00 93.88 100 THR A CA 1
ATOM 816 C C . THR A 1 100 ? 6.723 -6.557 -8.923 1.00 93.88 100 THR A C 1
ATOM 818 O O . THR A 1 100 ? 7.089 -7.302 -9.820 1.00 93.88 100 THR A O 1
ATOM 821 N N . MET A 1 101 ? 6.289 -5.319 -9.173 1.00 93.00 101 MET A N 1
ATOM 822 C CA . MET A 1 101 ? 6.221 -4.778 -10.536 1.00 93.00 101 MET A CA 1
ATOM 823 C C . MET A 1 101 ? 7.602 -4.625 -11.169 1.00 93.00 101 MET A C 1
ATOM 825 O O . MET A 1 101 ? 7.769 -4.987 -12.328 1.00 93.00 101 MET A O 1
ATOM 829 N N . ALA A 1 102 ? 8.598 -4.155 -10.413 1.00 93.12 102 ALA A N 1
ATOM 830 C CA . ALA A 1 102 ? 9.973 -4.067 -10.896 1.00 93.12 102 ALA A CA 1
ATOM 831 C C . ALA A 1 102 ? 10.532 -5.442 -11.296 1.00 93.12 102 ALA A C 1
ATOM 833 O O . ALA A 1 102 ? 11.141 -5.562 -12.354 1.00 93.12 102 ALA A O 1
ATOM 834 N N . TYR A 1 103 ? 10.258 -6.482 -10.501 1.00 94.12 103 TYR A N 1
ATOM 835 C CA . TYR A 1 103 ? 10.602 -7.865 -10.836 1.00 94.12 103 TYR A CA 1
ATOM 836 C C . TYR A 1 103 ? 9.871 -8.351 -12.098 1.00 94.12 103 TYR A C 1
ATOM 838 O O . TYR A 1 103 ? 10.494 -8.860 -13.017 1.00 94.12 103 TYR A O 1
ATOM 846 N N . GLN A 1 104 ? 8.552 -8.150 -12.192 1.00 92.56 104 GLN A N 1
ATOM 847 C CA . GLN A 1 104 ? 7.744 -8.608 -13.336 1.00 92.56 104 GLN A CA 1
ATOM 848 C C . GLN A 1 104 ? 8.077 -7.916 -14.662 1.00 92.56 104 GLN A C 1
ATOM 850 O O . GLN A 1 104 ? 7.727 -8.426 -15.731 1.00 92.56 104 GLN A O 1
ATOM 855 N N . LEU A 1 105 ? 8.669 -6.727 -14.590 1.00 92.44 105 LEU A N 1
ATOM 856 C CA . LEU A 1 105 ? 9.081 -5.915 -15.729 1.00 92.44 105 LEU A CA 1
ATOM 857 C C . LEU A 1 105 ? 10.574 -6.053 -16.049 1.00 92.44 105 LEU A C 1
ATOM 859 O O . LEU A 1 105 ? 11.057 -5.299 -16.889 1.00 92.44 105 LEU A O 1
ATOM 863 N N . ASP A 1 106 ? 11.274 -6.986 -15.395 1.00 92.25 106 ASP A N 1
ATOM 864 C CA . ASP A 1 106 ? 12.697 -7.259 -15.613 1.00 92.25 106 ASP A CA 1
ATOM 865 C C . ASP A 1 106 ? 13.571 -6.004 -15.403 1.00 92.25 106 ASP A C 1
ATOM 867 O O . ASP A 1 106 ? 14.520 -5.740 -16.137 1.00 92.25 106 ASP A O 1
ATOM 871 N N . LEU A 1 107 ? 13.212 -5.181 -14.406 1.00 92.75 107 LEU A N 1
ATOM 872 C CA . LEU A 1 107 ? 13.923 -3.937 -14.081 1.00 92.75 107 LEU A CA 1
ATOM 873 C C . LEU A 1 107 ? 15.004 -4.135 -13.010 1.00 92.75 107 LEU A C 1
ATOM 875 O O . LEU A 1 107 ? 15.843 -3.258 -12.819 1.00 92.75 107 LEU A O 1
ATOM 879 N N . LEU A 1 108 ? 14.965 -5.250 -12.277 1.00 93.44 108 LEU A N 1
ATOM 880 C CA . LEU A 1 108 ? 15.964 -5.571 -11.260 1.00 93.44 108 LEU A CA 1
ATOM 881 C C . LEU A 1 108 ? 17.217 -6.149 -11.921 1.00 93.44 108 LEU A C 1
ATOM 883 O O . LEU A 1 108 ? 17.114 -7.039 -12.758 1.00 93.44 108 LEU A O 1
ATOM 887 N N . ASP A 1 109 ? 18.398 -5.686 -11.510 1.00 93.19 109 ASP A N 1
ATOM 888 C CA . ASP A 1 109 ? 19.637 -6.394 -11.839 1.00 93.19 109 ASP A CA 1
ATOM 889 C C . ASP A 1 109 ? 19.725 -7.753 -11.118 1.00 93.19 109 ASP A C 1
ATOM 891 O O . ASP A 1 109 ? 18.995 -8.023 -10.160 1.00 93.19 109 ASP A O 1
ATOM 895 N N . GLU A 1 110 ? 20.666 -8.599 -11.545 1.00 95.38 110 GLU A N 1
ATOM 896 C CA . GLU A 1 110 ? 20.837 -9.965 -11.029 1.00 95.38 110 GLU A CA 1
ATOM 897 C C . GLU A 1 110 ? 20.970 -10.018 -9.495 1.00 95.38 110 GLU A C 1
ATOM 899 O O . GLU A 1 110 ? 20.454 -10.922 -8.831 1.00 95.38 110 GLU A O 1
ATOM 904 N N . ARG A 1 111 ? 21.654 -9.035 -8.896 1.00 95.88 111 ARG A N 1
ATOM 905 C CA . ARG A 1 111 ? 21.858 -8.984 -7.445 1.00 95.88 111 ARG A CA 1
ATOM 906 C C . ARG A 1 111 ? 20.546 -8.681 -6.726 1.00 95.88 111 ARG A C 1
ATOM 908 O O . ARG A 1 111 ? 20.230 -9.341 -5.734 1.00 95.88 111 ARG A O 1
ATOM 915 N N . HIS A 1 112 ? 19.804 -7.679 -7.187 1.00 96.38 112 HIS A N 1
ATOM 916 C CA . HIS A 1 112 ? 18.543 -7.275 -6.569 1.00 96.38 112 HIS A CA 1
ATOM 917 C C . HIS A 1 112 ? 17.425 -8.281 -6.845 1.00 96.38 112 HIS A C 1
ATOM 919 O O . HIS A 1 112 ? 16.566 -8.481 -5.987 1.00 96.38 112 HIS A O 1
ATOM 925 N N . GLU A 1 113 ? 17.471 -8.984 -7.975 1.00 96.75 113 GLU A N 1
ATOM 926 C CA . GLU A 1 113 ? 16.585 -10.110 -8.251 1.00 96.75 113 GLU A CA 1
ATOM 927 C C . GLU A 1 113 ? 16.780 -11.231 -7.221 1.00 96.75 113 GLU A C 1
ATOM 929 O O . GLU A 1 113 ? 15.817 -11.650 -6.576 1.00 96.75 113 GLU A O 1
ATOM 934 N N . LYS A 1 114 ? 18.029 -11.649 -6.968 1.00 97.69 114 LYS A N 1
ATOM 935 C CA . LYS A 1 114 ? 18.341 -12.648 -5.929 1.00 97.69 114 LYS A CA 1
ATOM 936 C C . LYS A 1 114 ? 17.861 -12.205 -4.546 1.00 97.69 114 LYS A C 1
ATOM 938 O O . LYS A 1 114 ? 17.246 -12.993 -3.834 1.00 97.69 114 LYS A O 1
ATOM 943 N N . MET A 1 115 ? 18.067 -10.936 -4.181 1.00 97.69 115 MET A N 1
ATOM 944 C CA . MET A 1 115 ? 17.555 -10.380 -2.917 1.00 97.69 115 MET A CA 1
ATOM 945 C C . MET A 1 115 ? 16.024 -10.399 -2.837 1.00 97.69 115 MET A C 1
ATOM 947 O O . MET A 1 115 ? 15.460 -10.631 -1.766 1.00 97.69 115 MET A O 1
ATOM 951 N N . PHE A 1 116 ? 15.338 -10.125 -3.949 1.00 96.75 116 PHE A N 1
ATOM 952 C CA . PHE A 1 116 ? 13.882 -10.178 -4.018 1.00 96.75 116 PHE A CA 1
ATOM 953 C C . PHE A 1 116 ? 13.369 -11.608 -3.829 1.00 96.75 116 PHE A C 1
ATOM 955 O O . PHE A 1 116 ? 12.460 -11.815 -3.025 1.00 96.75 116 PHE A O 1
ATOM 962 N N . LEU A 1 117 ? 13.971 -12.585 -4.509 1.00 96.94 117 LEU A N 1
ATOM 963 C CA . LEU A 1 117 ? 13.612 -13.999 -4.384 1.00 96.94 117 LEU A CA 1
ATOM 964 C C . LEU A 1 117 ? 13.878 -14.525 -2.971 1.00 96.94 117 LEU A C 1
ATOM 966 O O . LEU A 1 117 ? 12.975 -15.079 -2.354 1.00 96.94 117 LEU A O 1
ATOM 970 N N . GLU A 1 118 ? 15.044 -14.226 -2.400 1.00 97.25 118 GLU A N 1
ATOM 971 C CA . GLU A 1 118 ? 15.380 -14.576 -1.017 1.00 97.25 118 GLU A CA 1
ATOM 972 C C . GLU A 1 118 ? 14.383 -13.965 -0.020 1.00 97.25 118 GLU A C 1
ATOM 974 O O . GLU A 1 118 ? 13.930 -14.618 0.922 1.00 97.25 118 GLU A O 1
ATOM 979 N N . LYS A 1 119 ? 13.975 -12.706 -0.231 1.00 96.31 119 LYS A N 1
ATOM 980 C CA . LYS A 1 119 ? 12.925 -12.083 0.583 1.00 96.31 119 LYS A CA 1
ATOM 981 C C . LYS A 1 119 ? 11.611 -12.868 0.486 1.00 96.31 119 LYS A C 1
ATOM 983 O O . LYS A 1 119 ? 10.926 -12.991 1.500 1.00 96.31 119 LYS A O 1
ATOM 988 N N . LYS A 1 120 ? 11.243 -13.356 -0.702 1.00 95.00 120 LYS A N 1
ATOM 989 C CA . LYS A 1 120 ? 10.013 -14.131 -0.923 1.00 95.00 120 LYS A CA 1
ATOM 990 C C . LYS A 1 120 ? 10.083 -15.524 -0.307 1.00 95.00 120 LYS A C 1
ATOM 992 O O . LYS A 1 120 ? 9.090 -15.955 0.261 1.00 95.00 120 LYS A O 1
ATOM 997 N N . GLU A 1 121 ? 11.240 -16.174 -0.344 1.00 95.06 121 GLU A N 1
ATOM 998 C CA . GLU A 1 121 ? 11.479 -17.447 0.344 1.00 95.06 121 GLU A CA 1
ATOM 999 C C . GLU A 1 121 ? 11.314 -17.303 1.858 1.00 95.06 121 GLU A C 1
ATOM 1001 O O . GLU A 1 121 ? 10.615 -18.100 2.476 1.00 95.06 121 GLU A O 1
ATOM 1006 N N . ILE A 1 122 ? 11.868 -16.238 2.453 1.00 95.12 122 ILE A N 1
ATOM 1007 C CA . ILE A 1 122 ? 11.671 -15.958 3.883 1.00 95.12 122 ILE A CA 1
ATOM 1008 C C . ILE A 1 122 ? 10.188 -15.721 4.196 1.00 95.12 122 ILE A C 1
ATOM 1010 O O . ILE A 1 122 ? 9.693 -16.216 5.200 1.00 95.12 122 ILE A O 1
ATOM 1014 N N . GLU A 1 123 ? 9.477 -14.960 3.358 1.00 92.19 123 GLU A N 1
ATOM 1015 C CA . GLU A 1 123 ? 8.045 -14.676 3.548 1.00 92.19 123 GLU A CA 1
ATOM 1016 C C . GLU A 1 123 ? 7.149 -15.914 3.373 1.00 92.19 123 GLU A C 1
ATOM 1018 O O . GLU A 1 123 ? 6.019 -15.902 3.856 1.00 92.19 123 GLU A O 1
ATOM 1023 N N . ALA A 1 124 ? 7.637 -16.960 2.701 1.00 91.38 124 ALA A N 1
ATOM 1024 C CA . ALA A 1 124 ? 6.920 -18.214 2.501 1.00 91.38 124 ALA A CA 1
ATOM 1025 C C . ALA A 1 124 ? 7.077 -19.205 3.669 1.00 91.38 124 ALA A C 1
ATOM 1027 O O . ALA A 1 124 ? 6.282 -20.137 3.762 1.00 91.38 124 ALA A O 1
ATOM 1028 N N . ASP A 1 125 ? 8.063 -19.021 4.555 1.00 93.56 125 ASP A N 1
ATOM 1029 C CA . ASP A 1 125 ? 8.252 -19.860 5.746 1.00 93.56 125 ASP A CA 1
ATOM 1030 C C . ASP A 1 125 ? 7.198 -19.514 6.822 1.00 93.56 125 ASP A C 1
ATOM 1032 O O . ASP A 1 125 ? 7.262 -18.432 7.410 1.00 93.56 125 ASP A O 1
ATOM 1036 N N . PRO A 1 126 ? 6.253 -20.414 7.163 1.00 91.38 126 PRO A N 1
ATOM 1037 C CA . PRO A 1 126 ? 5.199 -20.125 8.140 1.00 91.38 126 PRO A CA 1
ATOM 1038 C C . PRO A 1 126 ? 5.721 -19.738 9.532 1.00 91.38 126 PRO A C 1
ATOM 1040 O O . PRO A 1 126 ? 5.040 -19.034 10.278 1.00 91.38 126 PRO A O 1
ATOM 1043 N N . ASN A 1 127 ? 6.935 -20.168 9.885 1.00 92.56 127 ASN A N 1
ATOM 1044 C CA . ASN A 1 127 ? 7.558 -19.903 11.177 1.00 92.56 127 ASN A CA 1
ATOM 1045 C C . ASN A 1 127 ? 8.447 -18.652 11.172 1.00 92.56 127 ASN A C 1
ATOM 1047 O O . ASN A 1 127 ? 8.922 -18.242 12.240 1.00 92.56 127 ASN A O 1
ATOM 1051 N N . TYR A 1 128 ? 8.657 -18.002 10.017 1.00 93.81 128 TYR A N 1
ATOM 1052 C CA . TYR A 1 128 ? 9.495 -16.803 9.933 1.00 93.81 128 TYR A CA 1
ATOM 1053 C C . TYR A 1 128 ? 9.090 -15.701 10.925 1.00 93.81 128 TYR A C 1
ATOM 1055 O O . TYR A 1 128 ? 10.009 -15.079 11.468 1.00 93.81 128 TYR A O 1
ATOM 1063 N N . PRO A 1 129 ? 7.792 -15.436 11.218 1.00 92.62 129 PRO A N 1
ATOM 1064 C CA . PRO A 1 129 ? 7.414 -14.353 12.126 1.00 92.62 129 PRO A CA 1
ATOM 1065 C C . PRO A 1 129 ? 7.991 -14.520 13.537 1.00 92.62 129 PRO A C 1
ATOM 1067 O O . PRO A 1 129 ? 8.303 -13.528 14.194 1.00 92.62 129 PRO A O 1
ATOM 1070 N N . ASN A 1 130 ? 8.206 -15.766 13.969 1.00 94.62 130 ASN A N 1
ATOM 1071 C CA . ASN A 1 130 ? 8.760 -16.102 15.281 1.00 94.62 130 ASN A CA 1
ATOM 1072 C C . ASN A 1 130 ? 10.299 -16.168 15.277 1.00 94.62 130 ASN A C 1
ATOM 1074 O O . ASN A 1 130 ? 10.938 -16.183 16.330 1.00 94.62 130 ASN A O 1
ATOM 1078 N N . ASN A 1 131 ? 10.928 -16.166 14.099 1.00 96.25 131 ASN A N 1
ATOM 1079 C CA . ASN A 1 131 ? 12.375 -16.236 13.949 1.00 96.25 131 ASN A CA 1
ATOM 1080 C C . ASN A 1 131 ? 12.991 -14.829 13.835 1.00 96.25 131 ASN A C 1
ATOM 1082 O O . ASN A 1 131 ? 13.081 -14.243 12.753 1.00 96.25 131 ASN A O 1
ATOM 1086 N N . LYS A 1 132 ? 13.505 -14.301 14.958 1.00 95.88 132 LYS A N 1
ATOM 1087 C CA . LYS A 1 132 ? 14.119 -12.956 15.042 1.00 95.88 132 LYS A CA 1
ATOM 1088 C C . LYS A 1 132 ? 15.190 -12.695 13.971 1.00 95.88 132 LYS A C 1
ATOM 1090 O O . LYS A 1 132 ? 15.292 -11.571 13.464 1.00 95.88 132 LYS A O 1
ATOM 1095 N N . ARG A 1 133 ? 15.980 -13.711 13.600 1.00 96.00 133 ARG A N 1
ATOM 1096 C CA . ARG A 1 133 ? 17.028 -13.593 12.572 1.00 96.00 133 ARG A CA 1
ATOM 1097 C C . ARG A 1 133 ? 16.416 -13.412 11.184 1.00 96.00 133 ARG A C 1
ATOM 1099 O O . ARG A 1 133 ? 16.836 -12.509 10.460 1.00 96.00 133 ARG A O 1
ATOM 1106 N N . LEU A 1 134 ? 15.419 -14.223 10.828 1.00 95.94 134 LEU A N 1
ATOM 1107 C CA . LEU A 1 134 ? 14.722 -14.122 9.542 1.00 95.94 134 LEU A CA 1
ATOM 1108 C C . LEU A 1 134 ? 13.933 -12.816 9.422 1.00 95.94 134 LEU A C 1
ATOM 1110 O O . LEU A 1 134 ? 14.042 -12.144 8.398 1.00 95.94 134 LEU A O 1
ATOM 1114 N N . VAL A 1 135 ? 13.244 -12.387 10.484 1.00 96.06 135 VAL A N 1
ATOM 1115 C CA . VAL A 1 135 ? 12.553 -11.085 10.529 1.00 96.06 135 VAL A CA 1
ATOM 1116 C C . VAL A 1 135 ? 13.528 -9.937 10.255 1.00 96.06 135 VAL A C 1
ATOM 1118 O O . VAL A 1 135 ? 13.269 -9.080 9.404 1.00 96.06 135 VAL A O 1
ATOM 1121 N N . SER A 1 136 ? 14.681 -9.940 10.930 1.00 94.81 136 SER A N 1
ATOM 1122 C CA . SER A 1 136 ? 15.709 -8.905 10.766 1.00 94.81 136 SER A CA 1
ATOM 1123 C C . SER A 1 136 ? 16.298 -8.903 9.353 1.00 94.81 136 SER A C 1
ATOM 1125 O O . SER A 1 136 ? 16.447 -7.845 8.737 1.00 94.81 136 SER A O 1
ATOM 1127 N N . LYS A 1 137 ? 16.584 -10.091 8.806 1.00 96.75 137 LYS A N 1
ATOM 1128 C CA . LYS A 1 137 ? 17.083 -10.261 7.437 1.00 96.75 137 LYS A CA 1
ATOM 1129 C C . LYS A 1 137 ? 16.068 -9.762 6.409 1.00 96.75 137 LYS A C 1
ATOM 1131 O O . LYS A 1 137 ? 16.411 -8.932 5.573 1.00 96.75 137 LYS A O 1
ATOM 1136 N N . ARG A 1 138 ? 14.802 -10.172 6.522 1.00 95.00 138 ARG A N 1
ATOM 1137 C CA . ARG A 1 138 ? 13.705 -9.718 5.656 1.00 95.00 138 ARG A CA 1
ATOM 1138 C C . ARG A 1 138 ? 13.541 -8.202 5.701 1.00 95.00 138 ARG A C 1
ATOM 1140 O O . ARG A 1 138 ? 13.352 -7.584 4.654 1.00 95.00 138 ARG A O 1
ATOM 1147 N N . LYS A 1 139 ? 13.606 -7.583 6.890 1.00 93.31 139 LYS A N 1
ATOM 1148 C CA . LYS A 1 139 ? 13.519 -6.118 7.046 1.00 93.31 139 LYS A CA 1
ATOM 1149 C C . LYS A 1 139 ? 14.645 -5.418 6.285 1.00 93.31 139 LYS A C 1
ATOM 1151 O O . LYS A 1 139 ? 14.363 -4.496 5.523 1.00 93.31 139 LYS A O 1
ATOM 1156 N N . ARG A 1 140 ? 15.880 -5.912 6.424 1.00 94.56 140 ARG A N 1
ATOM 1157 C CA . ARG A 1 140 ? 17.047 -5.407 5.692 1.00 94.56 140 ARG A CA 1
ATOM 1158 C C . ARG A 1 140 ? 16.853 -5.538 4.181 1.00 94.56 140 ARG A C 1
ATOM 1160 O O . ARG A 1 140 ? 16.949 -4.537 3.483 1.00 94.56 140 ARG A O 1
ATOM 1167 N N . LEU A 1 141 ? 16.510 -6.728 3.680 1.00 95.69 141 LEU A N 1
ATOM 1168 C CA . LEU A 1 141 ? 16.263 -6.953 2.248 1.00 95.69 141 LEU A CA 1
ATOM 1169 C C . LEU A 1 141 ? 15.197 -5.995 1.703 1.00 95.69 141 LEU A C 1
ATOM 1171 O O . LEU A 1 141 ? 15.420 -5.340 0.690 1.00 95.69 141 LEU A O 1
ATOM 1175 N N . LYS A 1 142 ? 14.066 -5.840 2.408 1.00 92.75 142 LYS A N 1
ATOM 1176 C CA . LYS A 1 142 ? 13.008 -4.891 2.027 1.00 92.75 142 LYS A CA 1
ATOM 1177 C C . LYS A 1 142 ? 13.531 -3.453 1.927 1.00 92.75 142 LYS A C 1
ATOM 1179 O O . LYS A 1 142 ? 13.184 -2.765 0.974 1.00 92.75 142 LYS A O 1
ATOM 1184 N N . GLN A 1 143 ? 14.333 -2.996 2.890 1.00 90.94 143 GLN A N 1
ATOM 1185 C CA . GLN A 1 143 ? 14.901 -1.643 2.874 1.00 90.94 143 GLN A CA 1
ATOM 1186 C C . GLN A 1 143 ? 15.824 -1.429 1.667 1.00 90.94 143 GLN A C 1
ATOM 1188 O O . GLN A 1 143 ? 15.652 -0.452 0.942 1.00 90.94 143 GLN A O 1
ATOM 1193 N N . TRP A 1 144 ? 16.745 -2.363 1.409 1.00 93.44 144 TRP A N 1
ATOM 1194 C CA . TRP A 1 144 ? 17.656 -2.287 0.261 1.00 93.44 144 TRP A CA 1
ATOM 1195 C C . TRP A 1 144 ? 16.912 -2.292 -1.073 1.00 93.44 144 TRP A C 1
ATOM 1197 O O . TRP A 1 144 ? 17.166 -1.439 -1.919 1.00 93.44 144 TRP A O 1
ATOM 1207 N N . LEU A 1 145 ? 15.943 -3.195 -1.229 1.00 94.69 145 LEU A N 1
ATOM 1208 C CA . LEU A 1 145 ? 15.119 -3.278 -2.433 1.00 94.69 145 LEU A CA 1
ATOM 1209 C C . LEU A 1 145 ? 14.299 -2.000 -2.653 1.00 94.69 145 LEU A C 1
ATOM 1211 O O . LEU A 1 145 ? 14.244 -1.490 -3.767 1.00 94.69 145 LEU A O 1
ATOM 1215 N N . ASN A 1 146 ? 13.694 -1.442 -1.599 1.00 90.19 146 ASN A N 1
ATOM 1216 C CA . ASN A 1 146 ? 12.939 -0.190 -1.701 1.00 90.19 146 ASN A CA 1
ATOM 1217 C C . ASN A 1 146 ? 13.833 0.985 -2.113 1.00 90.19 146 ASN A C 1
ATOM 1219 O O . ASN A 1 146 ? 13.425 1.799 -2.945 1.00 90.19 146 ASN A O 1
ATOM 1223 N N . LYS A 1 147 ? 15.046 1.067 -1.551 1.00 90.06 147 LYS A N 1
ATOM 1224 C CA . LYS A 1 147 ? 16.032 2.079 -1.936 1.00 90.06 147 LYS A CA 1
ATOM 1225 C C . LYS A 1 147 ? 16.395 1.934 -3.412 1.00 90.06 147 LYS A C 1
ATOM 1227 O O . LYS A 1 147 ? 16.300 2.913 -4.142 1.00 90.06 147 LYS A O 1
ATOM 1232 N N . TYR A 1 148 ? 16.699 0.714 -3.855 1.00 92.31 148 TYR A N 1
ATOM 1233 C CA . TYR A 1 148 ? 17.024 0.431 -5.251 1.00 92.31 148 TYR A CA 1
ATOM 1234 C C . TYR A 1 148 ? 15.895 0.817 -6.209 1.00 92.31 148 TYR A C 1
ATOM 1236 O O . TYR A 1 148 ? 16.116 1.588 -7.135 1.00 92.31 148 TYR A O 1
ATOM 1244 N N . CYS A 1 149 ? 14.661 0.369 -5.960 1.00 89.38 149 CYS A N 1
ATOM 1245 C CA . CYS A 1 149 ? 13.516 0.711 -6.810 1.00 89.38 149 CYS A CA 1
ATOM 1246 C C . CYS A 1 149 ? 13.182 2.212 -6.816 1.00 89.38 149 CYS A C 1
ATOM 1248 O O . CYS A 1 149 ? 12.480 2.677 -7.712 1.00 89.38 149 CYS A O 1
ATOM 1250 N N . SER A 1 150 ? 13.685 2.978 -5.845 1.00 84.06 150 SER A N 1
ATOM 1251 C CA . SER A 1 150 ? 13.570 4.439 -5.835 1.00 84.06 150 SER A CA 1
ATOM 1252 C C . SER A 1 150 ? 14.632 5.130 -6.707 1.00 84.06 150 SER A C 1
ATOM 1254 O O . SER A 1 150 ? 14.453 6.300 -7.042 1.00 84.06 150 SER A O 1
ATOM 1256 N N . THR A 1 151 ? 15.701 4.423 -7.094 1.00 86.38 151 THR A N 1
ATOM 1257 C CA . THR A 1 151 ? 16.879 4.925 -7.828 1.00 86.38 151 THR A CA 1
ATOM 1258 C C . THR A 1 151 ? 17.339 3.936 -8.920 1.00 86.38 151 THR A C 1
ATOM 1260 O O . THR A 1 151 ? 18.516 3.606 -9.008 1.00 86.38 151 THR A O 1
ATOM 1263 N N . ILE A 1 152 ? 16.411 3.384 -9.706 1.00 84.62 152 ILE A N 1
ATOM 1264 C CA . ILE A 1 152 ? 16.622 2.187 -10.549 1.00 84.62 152 ILE A CA 1
ATOM 1265 C C . ILE A 1 152 ? 17.069 2.495 -11.991 1.00 84.62 152 ILE A C 1
ATOM 1267 O O . ILE A 1 152 ? 16.274 2.966 -12.791 1.00 84.62 152 ILE A O 1
ATOM 1271 N N . GLY A 1 153 ? 18.336 2.262 -12.353 1.00 85.56 153 GLY A N 1
ATOM 1272 C CA . GLY A 1 153 ? 18.932 2.731 -13.623 1.00 85.56 153 GLY A CA 1
ATOM 1273 C C . GLY A 1 153 ? 20.383 3.198 -13.446 1.00 85.56 153 GLY A C 1
ATOM 1274 O O . GLY A 1 153 ? 20.962 2.997 -12.382 1.00 85.56 153 GLY A O 1
ATOM 1275 N N . LYS A 1 154 ? 20.992 3.789 -14.482 1.00 85.75 154 LYS A N 1
ATOM 1276 C CA . LYS A 1 154 ? 22.361 4.340 -14.424 1.00 85.75 154 LYS A CA 1
ATOM 1277 C C . LYS A 1 154 ? 22.393 5.861 -14.510 1.00 85.75 154 LYS A C 1
ATOM 1279 O O . LYS A 1 154 ? 23.229 6.501 -13.879 1.00 85.75 154 LYS A O 1
ATOM 1284 N N . THR A 1 155 ? 21.495 6.443 -15.300 1.00 85.69 155 THR A N 1
ATOM 1285 C CA . THR A 1 155 ? 21.361 7.899 -15.466 1.00 85.69 155 THR A CA 1
ATOM 1286 C C . THR A 1 155 ? 20.121 8.416 -14.742 1.00 85.69 155 THR A C 1
ATOM 1288 O O . THR A 1 155 ? 19.192 7.657 -14.475 1.00 85.69 155 THR A O 1
ATOM 1291 N N . LYS A 1 156 ? 20.053 9.723 -14.452 1.00 81.69 156 LYS A N 1
ATOM 1292 C CA . LYS A 1 156 ? 18.861 10.353 -13.847 1.00 81.69 156 LYS A CA 1
ATOM 1293 C C . LYS A 1 156 ? 17.588 10.095 -14.671 1.00 81.69 156 LYS A C 1
ATOM 1295 O O . LYS A 1 156 ? 16.537 9.803 -14.101 1.00 81.69 156 LYS A O 1
ATOM 1300 N N . THR A 1 157 ? 17.707 10.147 -15.995 1.00 79.94 157 THR A N 1
ATOM 1301 C CA . THR A 1 157 ? 16.635 9.839 -16.952 1.00 79.94 157 THR A CA 1
ATOM 1302 C C . THR A 1 157 ? 16.191 8.384 -16.842 1.00 79.94 157 THR A C 1
ATOM 1304 O O . THR A 1 157 ? 15.009 8.101 -16.654 1.00 79.94 157 THR A O 1
ATOM 1307 N N . GLU A 1 158 ? 17.139 7.446 -16.869 1.00 83.75 158 GLU A N 1
ATOM 1308 C CA . GLU A 1 158 ? 16.843 6.018 -16.744 1.00 83.75 158 GLU A CA 1
ATOM 1309 C C . GLU A 1 158 ? 16.215 5.677 -15.381 1.00 83.75 158 GLU A C 1
ATOM 1311 O O . GLU A 1 158 ? 15.204 4.974 -15.342 1.00 83.75 158 GLU A O 1
ATOM 1316 N N . HIS A 1 159 ? 16.744 6.254 -14.289 1.00 85.75 159 HIS A N 1
ATOM 1317 C CA . HIS A 1 159 ? 16.178 6.171 -12.937 1.00 85.75 159 HIS A CA 1
ATOM 1318 C C . HIS A 1 159 ? 14.690 6.518 -12.922 1.00 85.75 159 HIS A C 1
ATOM 1320 O O . HIS A 1 159 ? 13.866 5.771 -12.389 1.00 85.75 159 HIS A O 1
ATOM 1326 N N . SER A 1 160 ? 14.346 7.662 -13.511 1.00 83.19 160 SER A N 1
ATOM 1327 C CA . SER A 1 160 ? 12.978 8.167 -13.544 1.00 83.19 160 SER A CA 1
ATOM 1328 C C . SER A 1 160 ? 12.062 7.262 -14.370 1.00 83.19 160 SER A C 1
ATOM 1330 O O . SER A 1 160 ? 11.019 6.833 -13.874 1.00 83.19 160 SER A O 1
ATOM 1332 N N . ILE A 1 161 ? 12.478 6.900 -15.587 1.00 84.50 161 ILE A N 1
ATOM 1333 C CA . ILE A 1 161 ? 11.688 6.076 -16.511 1.00 84.50 161 ILE A CA 1
ATOM 1334 C C . ILE A 1 161 ? 11.403 4.692 -15.920 1.00 84.50 161 ILE A C 1
ATOM 1336 O O . ILE A 1 161 ? 10.259 4.235 -15.938 1.00 84.50 161 ILE A O 1
ATOM 1340 N N . ASN A 1 162 ? 12.414 4.012 -15.378 1.00 88.38 162 ASN A N 1
ATOM 1341 C CA . ASN A 1 162 ? 12.237 2.668 -14.829 1.00 88.38 162 ASN A CA 1
ATOM 1342 C C . ASN A 1 162 ? 11.385 2.682 -13.553 1.00 88.38 162 ASN A C 1
ATOM 1344 O O . ASN A 1 162 ? 10.516 1.821 -13.384 1.00 88.38 162 ASN A O 1
ATOM 1348 N N . ARG A 1 163 ? 11.543 3.699 -12.696 1.00 87.12 163 ARG A N 1
ATOM 1349 C CA . ARG A 1 163 ? 10.656 3.895 -11.543 1.00 87.12 163 ARG A CA 1
ATOM 1350 C C . ARG A 1 163 ? 9.205 4.106 -11.986 1.00 87.12 163 ARG A C 1
ATOM 1352 O O . ARG A 1 163 ? 8.307 3.474 -11.427 1.00 87.12 163 ARG A O 1
ATOM 1359 N N . TYR A 1 164 ? 8.970 4.940 -13.001 1.00 87.19 164 TYR A N 1
ATOM 1360 C CA . TYR A 1 164 ? 7.628 5.174 -13.535 1.00 87.19 164 TYR A CA 1
ATOM 1361 C C . TYR A 1 164 ? 7.014 3.918 -14.150 1.00 87.19 164 TYR A C 1
ATOM 1363 O O . TYR A 1 164 ? 5.857 3.623 -13.867 1.00 87.19 164 TYR A O 1
ATOM 1371 N N . LYS A 1 165 ? 7.780 3.119 -14.899 1.00 89.44 165 LYS A N 1
ATOM 1372 C CA . LYS A 1 165 ? 7.312 1.828 -15.432 1.00 89.44 165 LYS A CA 1
ATOM 1373 C C . LYS A 1 165 ? 6.786 0.898 -14.336 1.00 89.44 165 LYS A C 1
ATOM 1375 O O . LYS A 1 165 ? 5.665 0.396 -14.441 1.00 89.44 165 LYS A O 1
ATOM 1380 N N . ALA A 1 166 ? 7.565 0.704 -13.268 1.00 90.38 166 ALA A N 1
ATOM 1381 C CA . ALA A 1 166 ? 7.162 -0.132 -12.136 1.00 90.38 166 ALA A CA 1
ATOM 1382 C C . ALA A 1 166 ? 5.913 0.422 -11.433 1.00 90.38 166 ALA A C 1
ATOM 1384 O O . ALA A 1 166 ? 4.981 -0.320 -11.116 1.00 90.38 166 ALA A O 1
ATOM 1385 N N . MET A 1 167 ? 5.874 1.735 -11.222 1.00 88.19 167 MET A N 1
ATOM 1386 C CA . MET A 1 167 ? 4.761 2.402 -10.561 1.00 88.19 167 MET A CA 1
ATOM 1387 C C . MET A 1 167 ? 3.468 2.351 -11.379 1.00 88.19 167 MET A C 1
ATOM 1389 O O . MET A 1 167 ? 2.437 1.988 -10.824 1.00 88.19 167 MET A O 1
ATOM 1393 N N . TYR A 1 168 ? 3.506 2.656 -12.678 1.00 88.06 168 TYR A N 1
ATOM 1394 C CA . TYR A 1 168 ? 2.334 2.584 -13.554 1.00 88.06 168 TYR A CA 1
ATOM 1395 C C . TYR A 1 168 ? 1.811 1.155 -13.678 1.00 88.06 168 TYR A C 1
ATOM 1397 O O . TYR A 1 168 ? 0.605 0.938 -13.601 1.00 88.06 168 TYR A O 1
ATOM 1405 N N . GLY A 1 169 ? 2.701 0.155 -13.742 1.00 89.19 169 GLY A N 1
ATOM 1406 C CA . GLY A 1 169 ? 2.297 -1.249 -13.630 1.00 89.19 169 GLY A CA 1
ATOM 1407 C C . GLY A 1 169 ? 1.512 -1.527 -12.343 1.00 89.19 169 GLY A C 1
ATOM 1408 O O . GLY A 1 169 ? 0.460 -2.168 -12.375 1.00 89.19 169 GLY A O 1
ATOM 1409 N N . GLY A 1 170 ? 1.977 -0.978 -11.219 1.00 89.75 170 GLY A N 1
ATOM 1410 C CA . GLY A 1 170 ? 1.302 -1.095 -9.928 1.00 89.75 170 GLY A CA 1
ATOM 1411 C C . GLY A 1 170 ? -0.040 -0.366 -9.883 1.00 89.75 170 GLY A C 1
ATOM 1412 O O . GLY A 1 170 ? -1.036 -0.949 -9.463 1.00 89.75 170 GLY A O 1
ATOM 1413 N N . MET A 1 171 ? -0.094 0.876 -10.367 1.00 87.62 171 MET A N 1
ATOM 1414 C CA . MET A 1 171 ? -1.318 1.680 -10.435 1.00 87.62 171 MET A CA 1
ATOM 1415 C C . MET A 1 171 ? -2.383 1.010 -11.297 1.00 87.62 171 MET A C 1
ATOM 1417 O O . MET A 1 171 ? -3.526 0.877 -10.869 1.00 87.62 171 MET A O 1
ATOM 1421 N N . ASN A 1 172 ? -2.007 0.519 -12.476 1.00 87.81 172 ASN A N 1
ATOM 1422 C CA . ASN A 1 172 ? -2.923 -0.169 -13.378 1.00 87.81 172 ASN A CA 1
ATOM 1423 C C . ASN A 1 17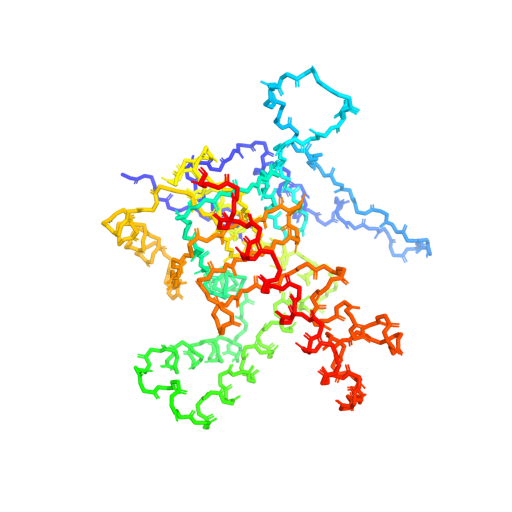2 ? -3.498 -1.443 -12.752 1.00 87.81 172 ASN A C 1
ATOM 1425 O O . ASN A 1 172 ? -4.673 -1.754 -12.954 1.00 87.81 172 ASN A O 1
ATOM 1429 N N . MET A 1 173 ? -2.701 -2.149 -11.947 1.00 89.88 173 MET A N 1
ATOM 1430 C CA . MET A 1 173 ? -3.183 -3.293 -11.184 1.00 89.88 173 MET A CA 1
ATOM 1431 C C . MET A 1 173 ? -4.146 -2.880 -10.072 1.00 89.88 173 MET A C 1
ATOM 1433 O O . MET A 1 173 ? -5.216 -3.469 -9.950 1.00 89.88 173 MET A O 1
ATOM 1437 N N . VAL A 1 174 ? -3.784 -1.871 -9.276 1.00 90.50 174 VAL A N 1
ATOM 1438 C CA . VAL A 1 174 ? -4.629 -1.354 -8.190 1.00 90.50 174 VAL A CA 1
ATOM 1439 C C . VAL A 1 174 ? -5.959 -0.868 -8.749 1.00 90.50 174 VAL A C 1
ATOM 1441 O O . VAL A 1 174 ? -7.003 -1.191 -8.196 1.00 90.50 174 VAL A O 1
ATOM 1444 N N . PHE A 1 175 ? -5.962 -0.194 -9.898 1.00 87.38 175 PHE A N 1
ATOM 1445 C CA . PHE A 1 175 ? -7.196 0.192 -10.572 1.00 87.38 175 PHE A CA 1
ATOM 1446 C C . PHE A 1 175 ? -8.068 -1.023 -10.927 1.00 87.38 175 PHE A C 1
ATOM 1448 O O . PHE A 1 175 ? -9.273 -1.012 -10.675 1.00 87.38 175 PHE A O 1
ATOM 1455 N N . ASP A 1 176 ? -7.486 -2.105 -11.455 1.00 89.00 176 ASP A N 1
ATOM 1456 C CA . ASP A 1 176 ? -8.234 -3.341 -11.727 1.00 89.00 176 AS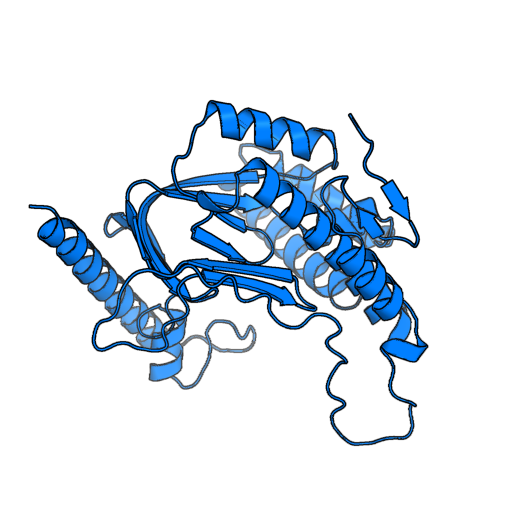P A CA 1
ATOM 1457 C C . ASP A 1 176 ? -8.791 -3.977 -10.444 1.00 89.00 176 ASP A C 1
ATOM 1459 O O . ASP A 1 176 ? -9.917 -4.475 -10.445 1.00 89.00 176 ASP A O 1
ATOM 1463 N N . MET A 1 177 ? -8.031 -3.929 -9.346 1.00 91.31 177 MET A N 1
ATOM 1464 C CA . MET A 1 177 ? -8.456 -4.413 -8.027 1.00 91.31 177 MET A CA 1
ATOM 1465 C C . MET A 1 177 ? -9.630 -3.599 -7.477 1.00 91.31 177 MET A C 1
ATOM 1467 O O . MET A 1 177 ? -10.606 -4.178 -7.004 1.00 91.31 177 MET A O 1
ATOM 1471 N N . LEU A 1 178 ? -9.581 -2.271 -7.598 1.00 87.94 178 LEU A N 1
ATOM 1472 C CA . LEU A 1 178 ? -10.680 -1.385 -7.213 1.00 87.94 178 LEU A CA 1
ATOM 1473 C C . LEU A 1 178 ? -11.961 -1.707 -8.000 1.00 87.94 178 LEU A C 1
ATOM 1475 O O . LEU A 1 178 ? -13.044 -1.772 -7.420 1.00 87.94 178 LEU A O 1
ATOM 1479 N N . ASN A 1 179 ? -11.843 -1.995 -9.301 1.00 85.62 179 ASN A N 1
ATOM 1480 C CA . ASN A 1 179 ? -12.978 -2.432 -10.120 1.00 85.62 179 ASN A CA 1
ATOM 1481 C C . ASN A 1 179 ? -13.521 -3.806 -9.697 1.00 85.62 179 ASN A C 1
ATOM 1483 O O . ASN A 1 179 ? -14.730 -4.013 -9.728 1.00 85.62 179 ASN A O 1
ATOM 1487 N N . PHE A 1 180 ? -12.659 -4.742 -9.283 1.00 90.12 180 PHE A N 1
ATOM 1488 C CA . PHE A 1 180 ? -13.099 -6.044 -8.767 1.00 90.12 180 PHE A CA 1
ATOM 1489 C C . PHE A 1 180 ? -13.932 -5.908 -7.483 1.00 90.12 180 PHE A C 1
ATOM 1491 O O . PHE A 1 180 ? -14.960 -6.571 -7.320 1.00 90.12 180 PHE A O 1
ATOM 1498 N N . TRP A 1 181 ? -13.501 -5.045 -6.562 1.00 87.94 181 TRP A N 1
ATOM 1499 C CA . TRP A 1 181 ? -14.240 -4.802 -5.322 1.00 87.94 181 TRP A CA 1
ATOM 1500 C C . TRP A 1 181 ? -15.510 -3.978 -5.548 1.00 87.94 181 TRP A C 1
ATOM 1502 O O . TRP A 1 181 ? -16.498 -4.182 -4.835 1.00 87.94 181 TRP A O 1
ATOM 1512 N N . GLY A 1 182 ? -15.517 -3.149 -6.592 1.00 84.94 182 GLY A N 1
ATOM 1513 C CA . GLY A 1 182 ? -16.549 -2.161 -6.874 1.00 84.94 182 GLY A CA 1
ATOM 1514 C C . GLY A 1 182 ? -16.267 -0.893 -6.076 1.00 84.94 182 GLY A C 1
ATOM 1515 O O . GLY A 1 182 ? -16.191 -0.940 -4.851 1.00 84.94 182 GLY A O 1
ATOM 1516 N N . LEU A 1 183 ? -16.118 0.244 -6.764 1.00 80.12 183 LEU A N 1
ATOM 1517 C CA . LEU A 1 183 ? -15.688 1.511 -6.151 1.00 80.12 183 LEU A CA 1
ATOM 1518 C C . LEU A 1 183 ? -16.579 1.953 -4.981 1.00 80.12 183 LEU A C 1
ATOM 1520 O O . LEU A 1 183 ? -16.071 2.504 -4.013 1.00 80.12 183 LEU A O 1
ATOM 1524 N N . SER A 1 184 ? -17.877 1.645 -5.025 1.00 80.00 184 SER A N 1
ATOM 1525 C CA . SER A 1 184 ? -18.827 1.946 -3.946 1.00 80.00 184 SER A CA 1
ATOM 1526 C C . SER A 1 184 ? -18.536 1.213 -2.632 1.00 80.00 184 SER A C 1
ATOM 1528 O O . SER A 1 184 ? -18.985 1.659 -1.579 1.00 80.00 184 SER A O 1
ATOM 1530 N N . ASN A 1 185 ? -17.808 0.092 -2.684 1.00 85.06 185 ASN A N 1
ATOM 1531 C CA . ASN A 1 185 ? -17.411 -0.682 -1.507 1.00 85.06 185 ASN A CA 1
ATOM 1532 C C . ASN A 1 185 ? -16.038 -0.260 -0.967 1.00 85.06 185 ASN A C 1
ATOM 1534 O O . ASN A 1 185 ? -15.638 -0.743 0.087 1.00 85.06 185 ASN A O 1
ATOM 1538 N N . VAL A 1 186 ? -15.296 0.608 -1.663 1.00 89.00 186 VAL A N 1
ATOM 1539 C CA . VAL A 1 186 ? -13.960 1.036 -1.235 1.00 89.00 186 VAL A CA 1
ATOM 1540 C C . VAL A 1 186 ? -14.058 2.377 -0.518 1.00 89.00 186 VAL A C 1
ATOM 1542 O O . VAL A 1 186 ? -14.366 3.402 -1.119 1.00 89.00 186 VAL A O 1
ATOM 1545 N N . ILE A 1 187 ? -13.764 2.376 0.781 1.00 90.06 187 ILE A N 1
ATOM 1546 C CA . ILE A 1 187 ? -13.759 3.585 1.609 1.00 90.06 187 ILE A CA 1
ATOM 1547 C C . ILE A 1 187 ? -12.463 4.366 1.421 1.00 90.06 187 ILE A C 1
ATOM 1549 O O . ILE A 1 187 ? -12.471 5.592 1.436 1.00 90.06 187 ILE A O 1
ATOM 1553 N N . ASN A 1 188 ? -11.331 3.679 1.310 1.00 91.06 188 ASN A N 1
ATOM 1554 C CA . ASN A 1 188 ? -10.028 4.323 1.216 1.00 91.06 188 ASN A CA 1
ATOM 1555 C C . ASN A 1 188 ? -9.073 3.438 0.412 1.00 91.06 188 ASN A C 1
ATOM 1557 O O . ASN A 1 188 ? -9.122 2.218 0.531 1.00 91.06 188 ASN A O 1
ATOM 1561 N N . CYS A 1 189 ? -8.218 4.039 -0.404 1.00 89.81 189 CYS A N 1
ATOM 1562 C CA . CYS A 1 189 ? -7.139 3.384 -1.127 1.00 89.81 189 CYS A CA 1
ATOM 1563 C C . CYS A 1 189 ? -5.912 4.281 -1.060 1.00 89.81 189 CYS A C 1
ATOM 1565 O O . CYS A 1 189 ? -5.984 5.450 -1.444 1.00 89.81 189 CYS A O 1
ATOM 1567 N N . VAL A 1 190 ? -4.785 3.714 -0.638 1.00 81.19 190 VAL A N 1
ATOM 1568 C CA . VAL A 1 190 ? -3.479 4.372 -0.682 1.00 81.19 190 VAL A CA 1
ATOM 1569 C C . VAL A 1 190 ? -2.471 3.377 -1.219 1.00 81.19 190 VAL A C 1
ATOM 1571 O O . VAL A 1 190 ? -2.135 2.421 -0.528 1.00 81.19 190 VAL A O 1
ATOM 1574 N N . ASN A 1 191 ? -1.967 3.651 -2.423 1.00 70.50 191 ASN A N 1
ATOM 1575 C CA . ASN A 1 191 ? -0.874 2.953 -3.109 1.00 70.50 191 ASN A CA 1
ATOM 1576 C C . ASN A 1 191 ? -1.010 1.427 -3.195 1.00 70.50 191 ASN A C 1
ATOM 1578 O O . ASN A 1 191 ? -1.310 0.905 -4.260 1.00 70.50 191 ASN A O 1
ATOM 1582 N N . ASP A 1 192 ? -0.732 0.715 -2.110 1.00 79.44 192 ASP A N 1
ATOM 1583 C CA . ASP A 1 192 ? -0.643 -0.735 -2.023 1.00 79.44 192 ASP A CA 1
ATOM 1584 C C . ASP A 1 192 ? -1.633 -1.329 -1.012 1.00 79.44 192 ASP A C 1
ATOM 1586 O O . ASP A 1 192 ? -1.435 -2.440 -0.542 1.00 79.44 192 ASP A O 1
ATOM 1590 N N . GLY A 1 193 ? -2.723 -0.635 -0.693 1.00 88.19 193 GLY A N 1
ATOM 1591 C CA . GLY A 1 193 ? -3.782 -1.188 0.145 1.00 88.19 193 GLY A CA 1
ATOM 1592 C C . GLY A 1 193 ? -5.086 -0.414 0.046 1.00 88.19 193 GLY A C 1
ATOM 1593 O O . GLY A 1 193 ? -5.129 0.719 -0.443 1.00 88.19 193 GLY A O 1
ATOM 1594 N N . PHE A 1 194 ? -6.159 -1.041 0.515 1.00 92.12 194 PHE A N 1
ATOM 1595 C CA . PHE A 1 194 ? -7.483 -0.438 0.542 1.00 92.12 194 PHE A CA 1
ATOM 1596 C C . PHE A 1 194 ? -8.313 -0.906 1.740 1.00 92.12 194 PHE A C 1
ATOM 1598 O O . PHE A 1 194 ? -8.150 -2.011 2.253 1.00 92.12 194 PHE A O 1
ATOM 1605 N N . ILE A 1 195 ? -9.207 -0.027 2.185 1.00 94.62 195 ILE A N 1
ATOM 1606 C CA . ILE A 1 195 ? -10.213 -0.273 3.217 1.00 94.62 195 ILE A CA 1
ATOM 1607 C C . ILE A 1 195 ? -11.551 -0.439 2.507 1.00 94.62 195 ILE A C 1
ATOM 1609 O O . ILE A 1 195 ? -11.958 0.451 1.755 1.00 94.62 195 ILE A O 1
ATOM 1613 N N . ILE A 1 196 ? -12.231 -1.557 2.749 1.00 93.94 196 ILE A N 1
ATOM 1614 C CA . ILE A 1 196 ? -13.506 -1.884 2.110 1.00 93.94 196 ILE A CA 1
ATOM 1615 C C . ILE A 1 196 ? -14.613 -2.157 3.120 1.00 93.94 196 ILE A C 1
ATOM 1617 O O . ILE A 1 196 ? -14.363 -2.645 4.221 1.00 93.94 196 ILE A O 1
ATOM 1621 N N . THR A 1 197 ? -15.845 -1.870 2.715 1.00 90.38 197 THR A N 1
ATOM 1622 C CA . THR A 1 197 ? -17.065 -2.363 3.361 1.00 90.38 197 THR A CA 1
ATOM 1623 C C . THR A 1 197 ? -17.522 -3.667 2.719 1.00 90.38 197 THR A C 1
ATOM 1625 O O . THR A 1 197 ? -17.003 -4.073 1.676 1.00 90.38 197 THR A O 1
ATOM 1628 N N . ASN A 1 198 ? -18.531 -4.306 3.324 1.00 84.12 198 ASN A N 1
ATOM 1629 C CA . ASN A 1 198 ? -19.193 -5.490 2.768 1.00 84.12 198 ASN A CA 1
ATOM 1630 C C . ASN A 1 198 ? -18.190 -6.605 2.429 1.00 84.12 198 ASN A C 1
ATOM 1632 O O . ASN A 1 198 ? -18.258 -7.225 1.364 1.00 84.12 198 ASN A O 1
ATOM 1636 N N . PHE A 1 199 ? -17.214 -6.809 3.318 1.00 90.81 199 PHE A N 1
ATOM 1637 C CA . PHE A 1 199 ? -16.209 -7.846 3.150 1.00 90.81 199 PHE A CA 1
ATOM 1638 C C . PHE A 1 199 ? -16.873 -9.224 3.098 1.00 90.81 199 PHE A C 1
ATOM 1640 O O . PHE A 1 199 ? -17.755 -9.538 3.893 1.00 90.81 199 PHE A O 1
ATOM 1647 N N . ASN A 1 200 ? -16.420 -10.044 2.156 1.00 90.56 200 ASN A N 1
ATOM 1648 C CA . ASN A 1 200 ? -16.823 -11.432 2.006 1.00 90.56 200 ASN A CA 1
ATOM 1649 C C . ASN A 1 200 ? -15.542 -12.258 1.827 1.00 90.56 200 ASN A C 1
ATOM 1651 O O . ASN A 1 200 ? -14.743 -11.965 0.935 1.00 90.56 200 ASN A O 1
ATOM 1655 N N . GLU A 1 201 ? -15.359 -13.266 2.680 1.00 94.06 201 GLU A N 1
ATOM 1656 C CA . GLU A 1 201 ? -14.185 -14.141 2.693 1.00 94.06 201 GLU A CA 1
ATOM 1657 C C . GLU A 1 201 ? -14.046 -14.958 1.402 1.00 94.06 201 GLU A C 1
ATOM 1659 O O . GLU A 1 201 ? -12.966 -15.004 0.818 1.00 94.06 201 GLU A O 1
ATOM 1664 N N . GLU A 1 202 ? -15.144 -15.495 0.867 1.00 95.56 202 GLU A N 1
ATOM 1665 C CA . GLU A 1 202 ? -15.150 -16.195 -0.421 1.00 95.56 202 GLU A CA 1
ATOM 1666 C C . GLU A 1 202 ? -14.718 -15.255 -1.556 1.00 95.56 202 GLU A C 1
ATOM 1668 O O . GLU A 1 202 ? -13.861 -15.589 -2.377 1.00 95.56 202 GLU A O 1
ATOM 1673 N N . LYS A 1 203 ? -15.253 -14.025 -1.570 1.00 94.69 203 LYS A N 1
ATOM 1674 C CA . LYS A 1 203 ? -14.858 -13.001 -2.552 1.00 94.69 203 LYS A CA 1
ATOM 1675 C C . LYS A 1 203 ? -13.383 -12.611 -2.395 1.00 94.69 203 LYS A C 1
ATOM 1677 O O . LYS A 1 203 ? -12.732 -12.287 -3.391 1.00 94.69 203 LYS A O 1
ATOM 1682 N N . PHE A 1 204 ? -12.850 -12.636 -1.175 1.00 95.75 204 PHE A N 1
ATOM 1683 C CA . PHE A 1 204 ? -11.440 -12.371 -0.905 1.00 95.75 204 PHE A CA 1
ATOM 1684 C C . PHE A 1 204 ? -10.522 -13.497 -1.391 1.00 95.75 204 PHE A C 1
ATOM 1686 O O . PHE A 1 204 ? -9.502 -13.203 -2.015 1.00 95.75 204 PHE A O 1
ATOM 1693 N N . GLU A 1 205 ? -10.878 -14.764 -1.195 1.00 96.31 205 GLU A N 1
ATOM 1694 C CA . GLU A 1 205 ? -10.084 -15.868 -1.747 1.00 96.31 205 GLU A CA 1
ATOM 1695 C C . GLU A 1 205 ? -10.123 -15.855 -3.284 1.00 96.31 205 GLU A C 1
ATOM 1697 O O . GLU A 1 205 ? -9.073 -15.905 -3.924 1.00 96.31 205 GLU A O 1
ATOM 1702 N N . GLN A 1 206 ? -11.285 -15.590 -3.899 1.00 96.44 206 GLN A N 1
ATOM 1703 C CA . GLN A 1 206 ? -11.379 -15.371 -5.352 1.00 96.44 206 GLN A CA 1
ATOM 1704 C C . GLN A 1 206 ? -10.503 -14.199 -5.830 1.00 96.44 206 GLN A C 1
ATOM 1706 O O . GLN A 1 206 ? -9.861 -14.271 -6.883 1.00 96.44 206 GLN A O 1
ATOM 1711 N N . PHE A 1 207 ? -10.471 -13.099 -5.071 1.00 95.12 207 PHE A N 1
ATOM 1712 C CA . PHE A 1 207 ? -9.597 -11.957 -5.333 1.00 95.12 207 PHE A CA 1
ATOM 1713 C C . PHE A 1 207 ? -8.124 -12.377 -5.310 1.00 95.12 207 PHE A C 1
ATOM 1715 O O . PHE A 1 207 ? -7.385 -12.135 -6.271 1.00 95.12 207 PHE A O 1
ATOM 1722 N N . LYS A 1 208 ? -7.702 -13.031 -4.228 1.00 95.50 208 LYS A N 1
ATOM 1723 C CA . LYS A 1 208 ? -6.329 -13.475 -4.011 1.00 95.50 208 LYS A CA 1
ATOM 1724 C C . LYS A 1 208 ? -5.882 -14.424 -5.117 1.00 95.50 208 LYS A C 1
ATOM 1726 O O . LYS A 1 208 ? -4.832 -14.173 -5.714 1.00 95.50 208 LYS A O 1
ATOM 1731 N N . ASP A 1 209 ? -6.694 -15.413 -5.471 1.00 94.75 209 ASP A N 1
ATOM 1732 C CA . ASP A 1 209 ? -6.395 -16.368 -6.540 1.00 94.75 209 ASP A CA 1
ATOM 1733 C C . ASP A 1 209 ? -6.291 -15.679 -7.902 1.00 94.75 209 ASP A C 1
ATOM 1735 O O . ASP A 1 209 ? -5.321 -15.872 -8.643 1.00 94.75 209 ASP A O 1
ATOM 1739 N N . LYS A 1 210 ? -7.240 -14.786 -8.218 1.00 93.62 210 LYS A N 1
ATOM 1740 C CA . LYS A 1 210 ? -7.260 -14.039 -9.484 1.00 93.62 210 LYS A CA 1
ATOM 1741 C C . LYS A 1 210 ? -5.979 -13.239 -9.708 1.00 93.62 210 LYS A C 1
ATOM 1743 O O . LYS A 1 210 ? -5.494 -13.196 -10.842 1.00 93.62 210 LYS A O 1
ATOM 1748 N N . TYR A 1 211 ? -5.478 -12.534 -8.694 1.00 93.38 211 TYR A N 1
ATOM 1749 C CA . TYR A 1 211 ? -4.323 -11.644 -8.861 1.00 93.38 211 TYR A CA 1
ATOM 1750 C C . TYR A 1 211 ? -2.988 -12.356 -8.636 1.00 93.38 211 TYR A C 1
ATOM 1752 O O . TYR A 1 211 ? -2.063 -12.130 -9.418 1.00 93.38 211 TYR A O 1
ATOM 1760 N N . SER A 1 212 ? -2.900 -13.269 -7.667 1.00 92.44 212 SER A N 1
ATOM 1761 C CA . SER A 1 212 ? -1.692 -14.081 -7.442 1.00 92.44 212 SER A CA 1
ATOM 1762 C C . SER A 1 212 ? -1.427 -15.022 -8.621 1.00 92.44 212 SER A C 1
ATOM 1764 O O . SER A 1 212 ? -0.282 -15.200 -9.027 1.00 92.44 212 SER A O 1
ATOM 1766 N N . GLY A 1 213 ? -2.486 -15.544 -9.255 1.00 90.12 213 GLY A N 1
ATOM 1767 C CA . GLY A 1 213 ? -2.378 -16.354 -10.471 1.00 90.12 213 GLY A CA 1
ATOM 1768 C C . GLY A 1 213 ? -1.956 -15.568 -11.721 1.00 90.12 213 GLY A C 1
ATOM 1769 O O . GLY A 1 213 ? -1.517 -16.161 -12.703 1.00 90.12 213 GLY A O 1
ATOM 1770 N N . LYS A 1 214 ? -2.069 -14.232 -11.710 1.00 90.31 214 LYS A N 1
ATOM 1771 C CA . LYS A 1 214 ? -1.655 -13.363 -12.830 1.00 90.31 214 LYS A CA 1
ATOM 1772 C C . LYS A 1 214 ? -0.279 -12.740 -12.643 1.00 90.31 214 LYS A C 1
ATOM 1774 O O . LYS A 1 214 ? 0.350 -12.375 -13.633 1.00 90.31 214 LYS A O 1
ATOM 1779 N N . VAL A 1 215 ? 0.148 -12.553 -11.397 1.00 91.94 215 VAL A N 1
ATOM 1780 C CA . VAL A 1 215 ? 1.365 -11.825 -11.042 1.00 91.94 215 VAL A CA 1
ATOM 1781 C C . VAL A 1 215 ? 2.144 -12.655 -10.030 1.00 91.94 215 VAL A C 1
ATOM 1783 O O . VAL A 1 215 ? 1.789 -12.726 -8.855 1.00 91.94 215 VAL A O 1
ATOM 1786 N N . LYS A 1 216 ? 3.235 -13.277 -10.490 1.00 90.69 216 LYS A N 1
ATOM 1787 C CA . LYS A 1 216 ? 4.081 -14.129 -9.644 1.00 90.69 216 LYS A CA 1
ATOM 1788 C C . LYS A 1 216 ? 4.614 -13.328 -8.449 1.00 90.69 216 LYS A C 1
ATOM 1790 O O . LYS A 1 216 ? 5.050 -12.186 -8.605 1.00 90.69 216 LYS A O 1
ATOM 1795 N N . TYR A 1 217 ? 4.604 -13.955 -7.273 1.00 92.75 217 TYR A N 1
ATOM 1796 C CA . TYR A 1 217 ? 5.046 -13.391 -5.991 1.00 92.75 217 TYR A CA 1
ATOM 1797 C C . TYR A 1 217 ? 4.211 -12.230 -5.438 1.00 92.75 217 TYR A C 1
ATOM 1799 O O . TYR A 1 217 ? 4.576 -11.669 -4.399 1.00 92.75 217 TYR A O 1
ATOM 1807 N N . LEU A 1 218 ? 3.097 -11.872 -6.076 1.00 92.44 218 LEU A N 1
ATOM 1808 C CA . LEU A 1 218 ? 2.135 -10.957 -5.484 1.00 92.44 218 LEU A CA 1
ATOM 1809 C C . LEU A 1 218 ? 1.398 -11.668 -4.348 1.00 92.44 218 LEU A C 1
ATOM 1811 O O . LEU A 1 218 ? 0.934 -12.791 -4.509 1.00 92.44 218 LEU A O 1
ATOM 1815 N N . THR A 1 219 ? 1.318 -11.019 -3.192 1.00 91.88 219 THR A N 1
ATOM 1816 C CA . THR A 1 219 ? 0.707 -11.595 -1.989 1.00 91.88 219 THR A CA 1
ATOM 1817 C C . THR A 1 219 ? -0.122 -10.545 -1.277 1.00 91.88 219 THR A C 1
ATOM 1819 O O . THR A 1 219 ? 0.199 -9.355 -1.351 1.00 91.88 219 THR A O 1
ATOM 1822 N N . PHE A 1 220 ? -1.121 -11.004 -0.533 1.00 93.94 220 PHE A N 1
ATOM 1823 C CA . PHE A 1 220 ? -2.096 -10.160 0.142 1.00 93.94 220 PHE A CA 1
ATOM 1824 C C . PHE A 1 220 ? -2.211 -10.537 1.615 1.00 93.94 220 PHE A C 1
ATOM 1826 O O . PHE A 1 220 ? -1.965 -11.686 1.981 1.00 93.94 220 PHE A O 1
ATOM 1833 N N . SER A 1 221 ? -2.620 -9.586 2.445 1.00 92.56 221 SER A N 1
ATOM 1834 C CA . SER A 1 221 ? -3.184 -9.871 3.764 1.00 92.56 221 SER A CA 1
ATOM 1835 C C . SER A 1 221 ? -4.492 -9.117 3.939 1.00 92.56 221 SER A C 1
ATOM 1837 O O . SER A 1 221 ? -4.736 -8.112 3.269 1.00 92.56 221 SER A O 1
ATOM 1839 N N . VAL A 1 222 ? -5.341 -9.630 4.824 1.00 95.56 222 VAL A N 1
ATOM 1840 C CA . VAL A 1 222 ? -6.586 -8.981 5.212 1.00 95.56 222 VAL A CA 1
ATOM 1841 C C . VAL A 1 222 ? -6.709 -8.957 6.725 1.00 95.56 222 VAL A C 1
ATOM 1843 O O . VAL A 1 222 ? -6.332 -9.912 7.404 1.00 95.56 222 VAL A O 1
ATOM 1846 N N . LYS A 1 223 ? -7.242 -7.857 7.251 1.00 95.75 223 LYS A N 1
ATOM 1847 C CA . LYS A 1 223 ? -7.639 -7.738 8.649 1.00 95.75 223 LYS A CA 1
ATOM 1848 C C . LYS A 1 223 ? -8.984 -7.035 8.752 1.00 95.75 223 LYS A C 1
ATOM 1850 O O . LYS A 1 223 ? -9.170 -5.971 8.164 1.00 95.75 223 LYS A O 1
ATOM 1855 N N . GLN A 1 224 ? -9.907 -7.642 9.489 1.00 95.94 224 GLN A N 1
ATOM 1856 C CA . GLN A 1 224 ? -11.207 -7.047 9.775 1.00 95.94 224 GLN A CA 1
ATOM 1857 C C . GLN A 1 224 ? -11.109 -6.104 10.975 1.00 95.94 224 GLN A C 1
ATOM 1859 O O . GLN A 1 224 ? -10.330 -6.342 11.906 1.00 95.94 224 GLN A O 1
ATOM 1864 N N . TYR A 1 225 ? -11.878 -5.023 10.897 1.00 95.44 225 TYR A N 1
ATOM 1865 C CA . TYR A 1 225 ? -11.966 -3.991 11.910 1.00 95.44 225 TYR A CA 1
ATOM 1866 C C . TYR A 1 225 ? -13.423 -3.646 12.215 1.00 95.44 225 TYR A C 1
ATOM 1868 O O . TYR A 1 225 ? -14.208 -3.393 11.294 1.00 95.44 225 TYR A O 1
ATOM 1876 N N . ASP A 1 226 ? -13.757 -3.561 13.500 1.00 93.56 226 ASP A N 1
ATOM 1877 C CA . ASP A 1 226 ? -15.101 -3.200 13.959 1.00 93.56 226 ASP A CA 1
ATOM 1878 C C . ASP A 1 226 ? -15.459 -1.763 13.577 1.00 93.56 226 ASP A C 1
ATOM 1880 O O . ASP A 1 226 ? -16.590 -1.492 13.177 1.00 93.56 226 ASP A O 1
ATOM 1884 N N . PHE A 1 227 ? -14.489 -0.847 13.653 1.00 92.25 227 PHE A N 1
ATOM 1885 C CA . PHE A 1 227 ? -14.684 0.577 13.389 1.00 92.25 227 PHE A CA 1
ATOM 1886 C C . PHE A 1 227 ? -13.653 1.145 12.428 1.00 92.25 227 PHE A C 1
ATOM 1888 O O . PHE A 1 227 ? -12.463 0.835 12.497 1.00 92.25 227 PHE A O 1
ATOM 1895 N N . CYS A 1 228 ? -14.115 2.064 11.585 1.00 92.50 228 CYS A N 1
ATOM 1896 C CA . CYS A 1 228 ? -13.299 2.856 10.687 1.00 92.50 228 CYS A CA 1
ATOM 1897 C C . CYS A 1 228 ? -13.730 4.319 10.704 1.00 92.50 228 CYS A C 1
ATOM 1899 O O . CYS A 1 228 ? -14.902 4.633 10.502 1.00 92.50 228 CYS A O 1
ATOM 1901 N N . LEU A 1 229 ? -12.760 5.212 10.872 1.00 91.38 229 LEU A N 1
ATOM 1902 C CA . LEU A 1 229 ? -12.904 6.644 10.646 1.00 91.38 229 LEU A CA 1
ATOM 1903 C C . LEU A 1 229 ? -11.903 7.070 9.583 1.00 91.38 229 LEU A C 1
ATOM 1905 O O . LEU A 1 229 ? -10.704 6.856 9.741 1.00 91.38 229 LEU A O 1
ATOM 1909 N N . VAL A 1 230 ? -12.387 7.723 8.532 1.00 89.19 230 VAL A N 1
ATOM 1910 C CA . VAL A 1 230 ? -11.547 8.270 7.463 1.00 89.19 230 VAL A CA 1
ATOM 1911 C C . VAL A 1 230 ? -11.770 9.771 7.379 1.00 89.19 230 VAL A C 1
ATOM 1913 O O . VAL A 1 230 ? -12.881 10.229 7.113 1.00 89.19 230 VAL A O 1
ATOM 1916 N N . LYS A 1 231 ? -10.703 10.542 7.618 1.00 86.06 231 LYS A N 1
ATOM 1917 C CA . LYS A 1 231 ? -10.692 12.009 7.510 1.00 86.06 231 LYS A CA 1
ATOM 1918 C C . LYS A 1 231 ? -10.321 12.440 6.092 1.00 86.06 231 LYS A C 1
ATOM 1920 O O . LYS A 1 231 ? -10.983 13.312 5.532 1.00 86.06 231 LYS A O 1
ATOM 1925 N N . ASN A 1 232 ? -9.288 11.817 5.528 1.00 83.94 232 ASN A N 1
ATOM 1926 C CA . ASN A 1 232 ? -8.820 11.989 4.151 1.00 83.94 232 ASN A CA 1
ATOM 1927 C C . ASN A 1 232 ? -8.081 10.720 3.683 1.00 83.94 232 ASN A C 1
ATOM 1929 O O . ASN A 1 232 ? -8.137 9.683 4.343 1.00 83.94 232 ASN A O 1
ATOM 1933 N N . ASP A 1 233 ? -7.409 10.788 2.537 1.00 78.12 233 ASP A N 1
ATOM 1934 C CA . ASP A 1 233 ? -6.637 9.685 1.967 1.00 78.12 233 ASP A CA 1
ATOM 1935 C C . ASP A 1 233 ? -5.538 9.170 2.905 1.00 78.12 233 ASP A C 1
ATOM 1937 O O . ASP A 1 233 ? -5.358 7.962 3.016 1.00 78.12 233 ASP A O 1
ATOM 1941 N N . LEU A 1 234 ? -4.845 10.050 3.628 1.00 84.88 234 LEU A N 1
ATOM 1942 C CA . LEU A 1 234 ? -3.704 9.684 4.473 1.00 84.88 234 LEU A CA 1
ATOM 1943 C C . LEU A 1 234 ? -4.042 9.505 5.959 1.00 84.88 234 LEU A C 1
ATOM 1945 O O . LEU A 1 234 ? -3.258 8.891 6.684 1.00 84.88 234 LEU A O 1
ATOM 1949 N N . GLU A 1 235 ? -5.172 10.038 6.417 1.00 88.75 235 GLU A N 1
ATOM 1950 C CA . GLU A 1 235 ? -5.565 10.071 7.824 1.00 88.75 235 GLU A CA 1
ATOM 1951 C C . GLU A 1 235 ? -6.818 9.230 8.068 1.00 88.75 235 GLU A C 1
ATOM 1953 O O . GLU A 1 235 ? -7.949 9.639 7.781 1.00 88.75 235 GLU A O 1
ATOM 1958 N N . TYR A 1 236 ? -6.602 8.057 8.660 1.00 91.75 236 TYR A N 1
ATOM 1959 C CA . TYR A 1 236 ? -7.656 7.141 9.073 1.00 91.75 236 TYR A CA 1
ATOM 1960 C C . TYR A 1 236 ? -7.332 6.457 10.404 1.00 91.75 236 TYR A C 1
ATOM 1962 O O . TYR A 1 236 ? -6.178 6.411 10.846 1.00 91.75 236 TYR A O 1
ATOM 1970 N N . LEU A 1 237 ? -8.370 5.912 11.029 1.00 94.25 237 LEU A N 1
ATOM 1971 C CA . LEU A 1 237 ? -8.317 5.134 12.258 1.00 94.25 237 LEU A CA 1
ATOM 1972 C C . LEU A 1 237 ? -9.151 3.861 12.077 1.00 94.25 237 LEU A C 1
ATOM 1974 O O . LEU A 1 237 ? -10.293 3.934 11.629 1.00 94.25 237 LEU A O 1
ATOM 1978 N N . LEU A 1 238 ? -8.567 2.712 12.408 1.00 94.81 238 LEU A N 1
ATOM 1979 C CA . LEU A 1 238 ? -9.215 1.398 12.402 1.00 94.81 238 LEU A CA 1
ATOM 1980 C C . LEU A 1 238 ? -9.129 0.797 13.808 1.00 94.81 238 LEU A C 1
ATOM 1982 O O . LEU A 1 238 ? -8.036 0.812 14.369 1.00 94.81 238 LEU A O 1
ATOM 1986 N N . ILE A 1 239 ? -10.227 0.297 14.382 1.00 95.00 239 ILE A N 1
ATOM 1987 C CA . ILE A 1 239 ? -10.280 -0.144 15.792 1.00 95.00 239 ILE A CA 1
ATOM 1988 C C . ILE A 1 239 ? -11.078 -1.446 15.921 1.00 95.00 239 ILE A C 1
ATOM 1990 O O . ILE A 1 239 ? -12.201 -1.507 15.431 1.00 95.00 239 ILE A O 1
ATOM 1994 N N . ASN A 1 240 ? -10.516 -2.430 16.627 1.00 93.44 240 ASN A N 1
ATOM 1995 C CA . ASN A 1 240 ? -11.236 -3.559 17.241 1.00 93.44 240 ASN A CA 1
ATOM 1996 C C . ASN A 1 240 ? -11.319 -3.377 18.761 1.00 93.44 240 ASN A C 1
ATOM 1998 O O . ASN A 1 240 ? -12.354 -3.561 19.390 1.00 93.44 240 ASN A O 1
ATOM 2002 N N . SER A 1 241 ? -10.203 -2.986 19.380 1.00 90.25 241 SER A N 1
ATOM 2003 C CA . SER A 1 241 ? -10.117 -2.773 20.825 1.00 90.25 241 SER A CA 1
ATOM 2004 C C . SER A 1 241 ? -9.025 -1.763 21.175 1.00 90.25 241 SER A C 1
ATOM 2006 O O . SER A 1 241 ? -8.262 -1.336 20.310 1.00 90.25 241 SER A O 1
ATOM 2008 N N . ASP A 1 242 ? -8.900 -1.422 22.460 1.00 87.25 242 ASP A N 1
ATOM 2009 C CA . ASP A 1 242 ? -7.860 -0.503 22.955 1.00 87.25 242 ASP A CA 1
ATOM 2010 C C . ASP A 1 242 ? -6.434 -1.013 22.683 1.00 87.25 242 ASP A C 1
ATOM 2012 O O . ASP A 1 242 ? -5.497 -0.223 22.600 1.00 87.25 242 ASP A O 1
ATOM 2016 N N . GLY A 1 243 ? -6.263 -2.333 22.545 1.00 89.50 243 GLY A N 1
ATOM 2017 C CA . GLY A 1 243 ? -4.988 -2.973 22.213 1.00 89.50 243 GLY A CA 1
ATOM 2018 C C . GLY A 1 243 ? -4.852 -3.383 20.746 1.00 89.50 243 GLY A C 1
ATOM 2019 O O . GLY A 1 243 ? -3.763 -3.774 20.333 1.00 89.50 243 GLY A O 1
ATOM 2020 N N . ASP A 1 244 ? -5.928 -3.298 19.959 1.00 94.31 244 ASP A N 1
ATOM 2021 C CA . ASP A 1 244 ? -5.938 -3.694 18.555 1.00 94.31 244 ASP A CA 1
ATOM 2022 C C . ASP A 1 244 ? -6.551 -2.606 17.669 1.00 94.31 244 ASP A C 1
ATOM 2024 O O . ASP A 1 244 ? -7.762 -2.563 17.430 1.00 94.31 244 ASP A O 1
ATOM 2028 N N . TYR A 1 245 ? -5.687 -1.719 17.179 1.00 94.75 245 TYR A N 1
ATOM 2029 C CA . TYR A 1 245 ? -6.055 -0.617 16.304 1.00 94.75 245 TYR A CA 1
ATOM 2030 C C . TYR A 1 245 ? -4.911 -0.243 15.355 1.00 94.75 245 TYR A C 1
ATOM 2032 O O . TYR A 1 245 ? -3.756 -0.641 15.521 1.00 94.75 245 TYR A O 1
ATOM 2040 N N . LYS A 1 246 ? -5.235 0.562 14.342 1.00 94.06 246 LYS A N 1
ATOM 2041 C CA . LYS A 1 246 ? -4.271 1.204 13.446 1.00 94.06 246 LYS A CA 1
ATOM 2042 C C . LYS A 1 246 ? -4.596 2.686 13.330 1.00 94.06 246 LYS A C 1
ATOM 2044 O O . LYS A 1 246 ? -5.620 3.052 12.758 1.00 94.06 246 LYS A O 1
ATOM 2049 N N . CYS A 1 247 ? -3.699 3.529 13.837 1.00 93.00 247 CYS A N 1
ATOM 2050 C CA . CYS A 1 247 ? -3.825 4.981 13.786 1.00 93.00 247 CYS A CA 1
ATOM 2051 C C . CYS A 1 247 ? -2.886 5.577 12.725 1.00 93.00 247 CYS A C 1
ATOM 2053 O O . CYS A 1 247 ? -1.672 5.366 12.745 1.00 93.00 247 CYS A O 1
ATOM 2055 N N . ARG A 1 248 ? -3.450 6.317 11.766 1.00 90.38 248 ARG A N 1
ATOM 2056 C CA . ARG A 1 248 ? -2.705 7.134 10.789 1.00 90.38 248 ARG A CA 1
ATOM 2057 C C . ARG A 1 248 ? -3.026 8.626 10.905 1.00 90.38 248 ARG A C 1
ATOM 2059 O O . ARG A 1 248 ? -2.560 9.410 10.084 1.00 90.38 248 ARG A O 1
ATOM 2066 N N . ASN A 1 249 ? -3.813 9.013 11.904 1.00 89.06 249 ASN A N 1
ATOM 2067 C CA . ASN A 1 249 ? -4.165 10.403 12.157 1.00 89.06 249 ASN A CA 1
ATOM 2068 C C . ASN A 1 249 ? -2.925 11.204 12.596 1.00 89.06 249 ASN A C 1
ATOM 2070 O O . ASN A 1 249 ? -2.101 10.700 13.361 1.00 89.06 249 ASN A O 1
ATOM 2074 N N . ARG A 1 250 ? -2.763 12.433 12.095 1.00 86.88 250 ARG A N 1
ATOM 2075 C CA . ARG A 1 250 ? -1.583 13.256 12.402 1.00 86.88 250 ARG A CA 1
ATOM 2076 C C . ARG A 1 250 ? -1.711 14.079 13.681 1.00 86.88 250 ARG A C 1
ATOM 2078 O O . ARG A 1 250 ? -0.694 14.501 14.206 1.00 86.88 250 ARG A O 1
ATOM 2085 N N . GLU A 1 251 ? -2.920 14.317 14.169 1.00 86.19 251 GLU A N 1
ATOM 2086 C CA . GLU A 1 251 ? -3.168 15.173 15.335 1.00 86.19 251 GLU A CA 1
ATOM 2087 C C . GLU A 1 251 ? -2.909 14.425 16.645 1.00 86.19 251 GLU A C 1
ATOM 2089 O O . GLU A 1 251 ? -2.315 14.981 17.560 1.00 86.19 251 GLU A O 1
ATOM 2094 N N . PHE A 1 252 ? -3.306 13.153 16.719 1.00 90.44 252 PHE A N 1
ATOM 2095 C CA . PHE A 1 252 ? -3.163 12.339 17.934 1.00 90.44 252 PHE A CA 1
ATOM 2096 C C . PHE A 1 252 ? -2.448 11.001 17.713 1.00 90.44 252 PHE A C 1
ATOM 2098 O O . PHE A 1 252 ? -2.262 10.236 18.657 1.00 90.44 252 PHE A O 1
ATOM 2105 N N . GLY A 1 253 ? -2.045 10.688 16.479 1.00 91.88 253 GLY A N 1
ATOM 2106 C CA . GLY A 1 253 ? -1.218 9.514 16.225 1.00 91.88 253 GLY A CA 1
ATOM 2107 C C . GLY A 1 253 ? 0.194 9.708 16.768 1.00 91.88 253 GLY A C 1
ATOM 2108 O O . GLY A 1 253 ? 0.751 10.805 16.694 1.00 91.88 253 GLY A O 1
ATOM 2109 N N . LYS A 1 254 ? 0.814 8.626 17.239 1.00 94.00 254 LYS A N 1
ATOM 2110 C CA . LYS A 1 254 ? 2.115 8.608 17.918 1.00 94.00 254 LYS A CA 1
ATOM 2111 C C . LYS A 1 254 ? 3.176 9.447 17.216 1.00 94.00 254 LYS A C 1
ATOM 2113 O O . LYS A 1 254 ? 3.875 10.225 17.850 1.00 94.00 254 LYS A O 1
ATOM 2118 N N . ASN A 1 255 ? 3.301 9.298 15.897 1.00 91.88 255 ASN A N 1
ATOM 2119 C CA . ASN A 1 255 ? 4.283 10.063 15.131 1.00 91.88 255 ASN A CA 1
ATOM 2120 C C . ASN A 1 255 ? 4.000 11.567 15.152 1.00 91.88 255 ASN A C 1
ATOM 2122 O O . ASN A 1 255 ? 4.933 12.344 15.287 1.00 91.88 255 ASN A O 1
ATOM 2126 N N . GLY A 1 256 ? 2.740 11.965 14.972 1.00 91.50 256 GLY A N 1
ATOM 2127 C CA . GLY A 1 256 ? 2.363 13.375 14.946 1.00 91.50 256 GLY A CA 1
ATOM 2128 C C . GLY A 1 256 ? 2.515 14.028 16.315 1.00 91.50 256 GLY A C 1
ATOM 2129 O O . GLY A 1 256 ? 3.113 15.091 16.420 1.00 91.50 256 GLY A O 1
ATOM 2130 N N . VAL A 1 257 ? 2.094 13.339 17.378 1.00 93.69 257 VAL A N 1
ATOM 2131 C CA . VAL A 1 257 ? 2.281 13.812 18.756 1.00 93.69 257 VAL A CA 1
ATOM 2132 C C . VAL A 1 257 ? 3.764 13.916 19.107 1.00 93.69 257 VAL A C 1
ATOM 2134 O O . VAL A 1 257 ? 4.197 14.928 19.645 1.00 93.69 257 VAL A O 1
ATOM 2137 N N . TYR A 1 258 ? 4.572 12.913 18.758 1.00 95.12 258 TYR A N 1
ATOM 2138 C CA . TYR A 1 258 ? 6.016 12.971 18.988 1.00 95.12 258 TYR A CA 1
ATOM 2139 C C . TYR A 1 258 ? 6.672 14.147 18.249 1.00 95.12 258 TYR A C 1
ATOM 2141 O O . TYR A 1 258 ? 7.520 14.841 18.810 1.00 95.12 258 TYR A O 1
ATOM 2149 N N . GLU A 1 259 ? 6.267 14.393 17.004 1.00 94.25 259 GLU A N 1
ATOM 2150 C CA . GLU A 1 259 ? 6.752 15.519 16.205 1.00 94.25 259 GLU A CA 1
ATOM 2151 C C . GLU A 1 259 ? 6.348 16.864 16.817 1.00 94.25 259 GLU A C 1
ATOM 2153 O O . GLU A 1 259 ? 7.183 17.757 16.900 1.00 94.25 259 GLU A O 1
ATOM 2158 N N . LEU A 1 260 ? 5.134 16.982 17.360 1.00 92.25 260 LEU A N 1
ATOM 2159 C CA . LEU A 1 260 ? 4.707 18.162 18.120 1.00 92.25 260 LEU A CA 1
ATOM 2160 C C . LEU A 1 260 ? 5.528 18.366 19.403 1.00 92.25 260 LEU A C 1
ATOM 2162 O O . LEU A 1 260 ? 5.882 19.495 19.731 1.00 92.25 260 LEU A O 1
ATOM 2166 N N . LEU A 1 261 ? 5.854 17.287 20.119 1.00 92.88 261 LEU A N 1
ATOM 2167 C CA . LEU A 1 261 ? 6.612 17.350 21.374 1.00 92.88 261 LEU A CA 1
ATOM 2168 C C . LEU A 1 261 ? 8.102 17.653 21.170 1.00 92.88 261 LEU A C 1
ATOM 2170 O O . LEU A 1 261 ? 8.745 18.190 22.070 1.00 92.88 261 LEU A O 1
ATOM 2174 N N . THR A 1 262 ? 8.677 17.262 20.030 1.00 92.81 262 THR A N 1
ATOM 2175 C CA . THR A 1 262 ? 10.139 17.268 19.828 1.00 92.81 262 THR A CA 1
ATOM 2176 C C . THR A 1 262 ? 10.616 18.084 18.630 1.00 92.81 262 THR A C 1
ATOM 2178 O O . THR A 1 262 ? 11.821 18.291 18.485 1.00 92.81 262 THR A O 1
ATOM 2181 N N . GLY A 1 263 ? 9.710 18.504 17.746 1.00 91.44 263 GLY A N 1
ATOM 2182 C CA . GLY A 1 263 ? 10.033 19.088 16.444 1.00 91.44 263 GLY A CA 1
ATOM 2183 C C . GLY A 1 263 ? 10.651 18.099 15.445 1.00 91.44 263 GLY A C 1
ATOM 2184 O O . GLY A 1 263 ? 11.143 18.525 14.404 1.00 91.44 263 GLY A O 1
ATOM 2185 N N . LYS A 1 264 ? 10.686 16.792 15.754 1.00 91.50 264 LYS A N 1
ATOM 2186 C CA . LYS A 1 264 ? 11.339 15.755 14.936 1.00 91.50 264 LYS A CA 1
ATOM 2187 C C . LYS A 1 264 ? 10.376 14.627 14.590 1.00 91.50 264 LYS A C 1
ATOM 2189 O O . LYS A 1 264 ? 9.642 14.143 15.443 1.00 91.50 264 LYS A O 1
ATOM 2194 N N . SER A 1 265 ? 10.426 14.145 13.352 1.00 88.56 265 SER A N 1
ATOM 2195 C CA . SER A 1 265 ? 9.584 13.035 12.898 1.00 88.56 265 SER A CA 1
ATOM 2196 C C . SER A 1 265 ? 10.195 11.678 13.266 1.00 88.56 265 SER A C 1
ATOM 2198 O O . SER A 1 265 ? 11.363 11.436 12.972 1.00 88.56 265 SER A O 1
ATOM 2200 N N . LEU A 1 266 ? 9.403 10.738 13.802 1.00 86.69 266 LEU A N 1
ATOM 2201 C CA . LEU A 1 266 ? 9.855 9.345 14.013 1.00 86.69 266 LEU A CA 1
ATOM 2202 C C . LEU A 1 266 ? 10.087 8.588 12.694 1.00 86.69 266 LEU A C 1
ATOM 2204 O O . LEU A 1 266 ? 10.560 7.452 12.701 1.00 86.69 266 LEU A O 1
ATOM 2208 N N . LYS A 1 267 ? 9.710 9.179 11.556 1.00 81.88 267 LYS A N 1
ATOM 2209 C CA . LYS A 1 267 ? 9.951 8.618 10.220 1.00 81.88 267 LYS A CA 1
ATOM 2210 C C . LYS A 1 267 ? 11.349 8.909 9.682 1.00 81.88 267 LYS A C 1
ATOM 2212 O O . LYS A 1 267 ? 11.722 8.305 8.681 1.00 81.88 267 LYS A O 1
ATOM 2217 N N . ASP A 1 268 ? 12.085 9.826 10.299 1.00 80.31 268 ASP A N 1
ATOM 2218 C CA . ASP A 1 268 ? 13.454 10.138 9.910 1.00 80.31 268 ASP A CA 1
ATOM 2219 C C . ASP A 1 268 ? 14.420 9.146 10.577 1.00 80.31 268 ASP A C 1
ATOM 2221 O O . ASP A 1 268 ? 14.531 9.077 11.801 1.00 80.31 268 ASP A O 1
ATOM 2225 N N . GLU A 1 269 ? 15.111 8.351 9.753 1.00 66.12 269 GLU A N 1
ATOM 2226 C CA . GLU A 1 269 ? 16.034 7.298 10.198 1.00 66.12 269 GLU A CA 1
ATOM 2227 C C . GLU A 1 269 ? 17.269 7.849 10.938 1.00 66.12 269 GLU A C 1
ATOM 2229 O O . GLU A 1 269 ? 17.994 7.078 11.565 1.00 66.12 269 GLU A O 1
ATOM 2234 N N . THR A 1 270 ? 17.514 9.163 10.887 1.00 72.88 270 THR A N 1
ATOM 2235 C CA . THR A 1 270 ? 18.656 9.820 11.543 1.00 72.88 270 THR A CA 1
ATOM 2236 C C . THR A 1 270 ? 18.342 10.351 12.945 1.00 72.88 270 THR A C 1
ATOM 2238 O O . THR A 1 270 ? 19.238 10.812 13.658 1.00 72.88 270 THR A O 1
ATOM 2241 N N . VAL A 1 271 ? 17.080 10.279 13.379 1.00 74.31 271 VAL A N 1
ATOM 2242 C CA . VAL A 1 271 ? 16.642 10.841 14.659 1.00 74.31 271 VAL A CA 1
ATOM 2243 C C . VAL A 1 271 ? 16.989 9.907 15.818 1.00 74.31 271 VAL A C 1
ATOM 2245 O O . VAL A 1 271 ? 16.495 8.785 15.911 1.00 74.31 271 VAL A O 1
ATOM 2248 N N . SER A 1 272 ? 17.793 10.410 16.763 1.00 83.88 272 SER A N 1
ATOM 2249 C CA . SER A 1 272 ? 17.915 9.803 18.093 1.00 83.88 272 SER A CA 1
ATOM 2250 C C . SER A 1 272 ? 16.597 9.973 18.852 1.00 83.88 272 SER A C 1
ATOM 2252 O O . SER A 1 272 ? 16.096 11.094 19.000 1.00 83.88 272 SER A O 1
ATOM 2254 N N . VAL A 1 273 ? 16.016 8.856 19.284 1.00 88.56 273 VAL A N 1
ATOM 2255 C CA . VAL A 1 273 ? 14.677 8.808 19.877 1.00 88.56 273 VAL A CA 1
ATOM 2256 C C . VAL A 1 273 ? 14.711 9.326 21.316 1.00 88.56 273 VAL A C 1
ATOM 2258 O O . VAL A 1 273 ? 15.470 8.841 22.152 1.00 88.56 273 VAL A O 1
ATOM 2261 N N . ASN A 1 274 ? 13.858 10.306 21.621 1.00 92.12 274 ASN A N 1
ATOM 2262 C CA . ASN A 1 274 ? 13.599 10.746 22.986 1.00 92.12 274 ASN A CA 1
ATOM 2263 C C . ASN A 1 274 ? 12.555 9.818 23.622 1.00 92.12 274 ASN A C 1
ATOM 2265 O O . ASN A 1 274 ? 11.358 9.964 23.378 1.00 92.12 274 ASN A O 1
ATOM 2269 N N . GLU A 1 275 ? 13.013 8.885 24.455 1.00 94.56 275 GLU A N 1
ATOM 2270 C CA . GLU A 1 275 ? 12.161 7.864 25.082 1.00 94.56 275 GLU A CA 1
ATOM 2271 C C . GLU A 1 275 ? 11.004 8.457 25.901 1.00 94.56 275 GLU A C 1
ATOM 2273 O O . GLU A 1 275 ? 9.884 7.955 25.852 1.00 94.56 275 GLU A O 1
ATOM 2278 N N . LYS A 1 276 ? 11.225 9.576 26.607 1.00 95.62 276 LYS A N 1
ATOM 2279 C CA . LYS A 1 276 ? 10.165 10.224 27.397 1.00 95.62 276 LYS A CA 1
ATOM 2280 C C . LYS A 1 276 ? 9.064 10.787 26.497 1.00 95.62 276 LYS A C 1
ATOM 2282 O O . LYS A 1 276 ? 7.885 10.604 26.787 1.00 95.62 276 LYS A O 1
ATOM 2287 N N . ALA A 1 277 ? 9.443 11.454 25.407 1.00 94.75 277 ALA A N 1
ATOM 2288 C CA . ALA A 1 277 ? 8.484 11.978 24.437 1.00 94.75 277 ALA A CA 1
ATOM 2289 C C . ALA A 1 277 ? 7.766 10.852 23.678 1.00 94.75 277 ALA A C 1
ATOM 2291 O O . ALA A 1 277 ? 6.582 10.977 23.374 1.00 94.75 277 ALA A O 1
ATOM 2292 N N . LEU A 1 278 ? 8.457 9.741 23.400 1.00 95.88 278 LEU A N 1
ATOM 2293 C CA . LEU A 1 278 ? 7.861 8.567 22.768 1.00 95.88 278 LEU A CA 1
ATOM 2294 C C . LEU A 1 278 ? 6.787 7.932 23.658 1.00 95.88 278 LEU A C 1
ATOM 2296 O O . LEU A 1 278 ? 5.678 7.698 23.182 1.00 95.88 278 LEU A O 1
ATOM 2300 N N . LEU A 1 279 ? 7.087 7.704 24.940 1.00 96.44 279 LEU A N 1
ATOM 2301 C CA . LEU A 1 279 ? 6.128 7.150 25.900 1.00 96.44 279 LEU A CA 1
ATOM 2302 C C . LEU A 1 279 ? 4.895 8.046 26.063 1.00 96.44 279 LEU A C 1
ATOM 2304 O O . LEU A 1 279 ? 3.770 7.549 26.106 1.00 96.44 279 LEU A O 1
ATOM 2308 N N . GLU A 1 280 ? 5.094 9.363 26.110 1.00 96.19 280 GLU A N 1
ATOM 2309 C CA . GLU A 1 280 ? 3.988 10.315 26.201 1.00 96.19 280 GLU A CA 1
ATOM 2310 C C . GLU A 1 280 ? 3.129 10.322 24.928 1.00 96.19 280 GLU A C 1
ATOM 2312 O O . GLU A 1 280 ? 1.901 10.281 25.006 1.00 96.19 280 GLU A O 1
ATOM 2317 N N . ALA A 1 281 ? 3.754 10.280 23.749 1.00 95.44 281 ALA A N 1
ATOM 2318 C CA . ALA A 1 281 ? 3.037 10.160 22.484 1.00 95.44 281 ALA A CA 1
ATOM 2319 C C . ALA A 1 281 ? 2.226 8.853 22.391 1.00 95.44 281 ALA A C 1
ATOM 2321 O O . ALA A 1 281 ? 1.104 8.856 21.883 1.00 95.44 281 ALA A O 1
ATOM 2322 N N . GLU A 1 282 ? 2.757 7.743 22.913 1.00 95.44 282 GLU A N 1
ATOM 2323 C CA . GLU A 1 282 ? 2.045 6.461 23.000 1.00 95.44 282 GLU A CA 1
ATOM 2324 C C . GLU A 1 282 ? 0.863 6.504 23.969 1.00 95.44 282 GLU A C 1
ATOM 2326 O O . GLU A 1 282 ? -0.180 5.907 23.692 1.00 95.44 282 GLU A O 1
ATOM 2331 N N . ARG A 1 283 ? 1.002 7.212 25.095 1.00 95.81 283 ARG A N 1
ATOM 2332 C CA . ARG A 1 283 ? -0.087 7.424 26.056 1.00 95.81 283 ARG A CA 1
ATOM 2333 C C . ARG A 1 283 ? -1.223 8.230 25.425 1.00 95.81 283 ARG A C 1
ATOM 2335 O O . ARG A 1 283 ? -2.369 7.786 25.470 1.00 95.81 283 ARG A O 1
ATOM 2342 N N . ILE A 1 284 ? -0.900 9.359 24.789 1.00 95.25 284 ILE A N 1
ATOM 2343 C CA . ILE A 1 284 ? -1.876 10.242 24.131 1.00 95.25 284 ILE A CA 1
ATOM 2344 C C . ILE A 1 284 ? -2.617 9.511 23.004 1.00 95.25 284 ILE A C 1
ATOM 2346 O O . ILE A 1 284 ? -3.843 9.617 22.911 1.00 95.25 284 ILE A O 1
ATOM 2350 N N . GLU A 1 285 ? -1.909 8.736 22.172 1.00 95.31 285 GLU A N 1
ATOM 2351 C CA . GLU A 1 285 ? -2.544 7.943 21.111 1.00 95.31 285 GLU A CA 1
ATOM 2352 C C . GLU A 1 285 ? -3.547 6.943 21.702 1.00 95.31 285 GLU A C 1
ATOM 2354 O O . GLU A 1 285 ? -4.699 6.900 21.268 1.00 95.31 285 GLU A O 1
ATOM 2359 N N . LYS A 1 286 ? -3.153 6.187 22.737 1.00 94.81 286 LYS A N 1
ATOM 2360 C CA . LYS A 1 286 ? -4.032 5.206 23.395 1.00 94.81 286 LYS A CA 1
ATOM 2361 C C . LYS A 1 286 ? -5.270 5.850 24.018 1.00 94.81 286 LYS A C 1
ATOM 2363 O O . LYS A 1 286 ? -6.372 5.330 23.848 1.00 94.81 286 LYS A O 1
ATOM 2368 N N . GLU A 1 287 ? -5.111 6.971 24.717 1.00 94.62 287 GLU A N 1
ATOM 2369 C CA . GLU A 1 287 ? -6.234 7.703 25.319 1.00 94.62 287 GLU A CA 1
ATOM 2370 C C . GLU A 1 287 ? -7.201 8.232 24.258 1.00 94.62 287 GLU A C 1
ATOM 2372 O O . GLU A 1 287 ? -8.417 8.083 24.398 1.00 94.62 287 GLU A O 1
ATOM 2377 N N . SER A 1 288 ? -6.666 8.769 23.161 1.00 93.56 288 SER A N 1
ATOM 2378 C CA . SER A 1 288 ? -7.464 9.275 22.041 1.00 93.56 288 SER A CA 1
ATOM 2379 C C . SER A 1 288 ? -8.237 8.153 21.348 1.00 93.56 288 SER A C 1
ATOM 2381 O O . SER A 1 288 ? -9.427 8.298 21.074 1.00 93.56 288 SER A O 1
ATOM 2383 N N . VAL A 1 289 ? -7.598 7.001 21.115 1.00 93.44 289 VAL A N 1
ATOM 2384 C CA . VAL A 1 289 ? -8.249 5.824 20.520 1.00 93.44 289 VAL A CA 1
ATOM 2385 C C . VAL A 1 289 ? -9.360 5.296 21.419 1.00 93.44 289 VAL A C 1
ATOM 2387 O O . VAL A 1 289 ? -10.451 5.017 20.919 1.00 93.44 289 VAL A O 1
ATOM 2390 N N . LYS A 1 290 ? -9.123 5.217 22.734 1.00 92.56 290 LYS A N 1
ATOM 2391 C CA . LYS A 1 290 ? -10.145 4.817 23.705 1.00 92.56 290 LYS A CA 1
ATOM 2392 C C . LYS A 1 290 ? -11.343 5.766 23.670 1.00 92.56 290 LYS A C 1
ATOM 2394 O O . LYS A 1 290 ? -12.476 5.307 23.558 1.00 92.56 290 LYS A O 1
ATOM 2399 N N . LEU A 1 291 ? -11.099 7.079 23.681 1.00 91.25 291 LEU A N 1
ATOM 2400 C CA . LEU A 1 291 ? -12.158 8.085 23.575 1.00 91.25 291 LEU A CA 1
ATOM 2401 C C . LEU A 1 291 ? -12.956 7.931 22.273 1.00 91.25 291 LEU A C 1
ATOM 2403 O O . LEU A 1 291 ? -14.185 7.920 22.307 1.00 91.25 291 LEU A O 1
ATOM 2407 N N . CYS A 1 292 ? -12.278 7.777 21.131 1.00 89.25 292 CYS A N 1
ATOM 2408 C CA . CYS A 1 292 ? -12.937 7.549 19.847 1.00 89.25 292 CYS A CA 1
ATOM 2409 C C . CYS A 1 292 ? -13.798 6.281 19.874 1.00 89.25 292 CYS A C 1
ATOM 2411 O O . CYS A 1 292 ? -14.958 6.331 19.476 1.00 89.25 292 CYS A O 1
ATOM 2413 N N . LYS A 1 293 ? -13.263 5.163 20.378 1.00 88.69 293 LYS A N 1
ATOM 2414 C CA . LYS A 1 293 ? -13.994 3.898 20.530 1.00 88.69 293 LYS A CA 1
ATOM 2415 C C . LYS A 1 293 ? -15.248 4.076 21.388 1.00 88.69 293 LYS A C 1
ATOM 2417 O O . LYS A 1 293 ? -16.332 3.674 20.974 1.00 88.69 293 LYS A O 1
ATOM 2422 N N . ASP A 1 294 ? -15.123 4.723 22.543 1.00 87.81 294 ASP A N 1
ATOM 2423 C CA . ASP A 1 294 ? -16.248 4.955 23.451 1.00 87.81 294 ASP A CA 1
ATOM 2424 C C . ASP A 1 294 ? -17.320 5.849 22.801 1.00 87.81 294 ASP A C 1
ATOM 2426 O O . ASP A 1 294 ? -18.517 5.603 22.960 1.00 87.81 294 ASP A O 1
ATOM 2430 N N . LEU A 1 295 ? -16.918 6.850 22.008 1.00 84.81 295 LEU A N 1
ATOM 2431 C CA . LEU A 1 295 ? -17.840 7.667 21.209 1.00 84.81 295 LEU A CA 1
ATOM 2432 C C . LEU A 1 295 ? -18.537 6.849 20.108 1.00 84.81 295 LEU A C 1
ATOM 2434 O O . LEU A 1 295 ? -19.742 7.011 19.900 1.00 84.81 295 LEU A O 1
ATOM 2438 N N . PHE A 1 296 ? -17.823 5.944 19.432 1.00 82.38 296 PHE A N 1
ATOM 2439 C CA . PHE A 1 296 ? -18.414 5.057 18.422 1.00 82.38 296 PHE A CA 1
ATOM 2440 C C . PHE A 1 296 ? -19.419 4.064 19.006 1.00 82.38 296 PHE A C 1
ATOM 2442 O O . PHE A 1 296 ? -20.378 3.705 18.324 1.00 82.38 296 PHE A O 1
ATOM 2449 N N . LEU A 1 297 ? -19.208 3.618 20.246 1.00 76.50 297 LEU A N 1
ATOM 2450 C CA . LEU A 1 297 ? -20.142 2.750 20.964 1.00 76.50 297 LEU A CA 1
ATOM 2451 C C . LEU A 1 297 ? -21.381 3.520 21.446 1.00 76.50 297 LEU A C 1
ATOM 2453 O O . LEU A 1 297 ? -22.490 2.999 21.366 1.00 76.50 297 LEU A O 1
ATOM 2457 N N . LYS A 1 298 ? -21.217 4.772 21.897 1.00 72.94 298 LYS A N 1
ATOM 2458 C CA . LYS A 1 298 ? -22.326 5.627 22.363 1.00 72.94 298 LYS A CA 1
ATOM 2459 C C . LYS A 1 298 ? -23.249 6.114 21.249 1.00 72.94 298 LYS A C 1
ATOM 2461 O O . LYS A 1 298 ? -24.432 6.282 21.489 1.00 72.94 298 LYS A O 1
ATOM 2466 N N . THR A 1 299 ? -22.732 6.346 20.045 1.00 58.44 299 THR A N 1
ATOM 2467 C CA . THR A 1 299 ? -23.512 6.868 18.900 1.00 58.44 299 THR A CA 1
ATOM 2468 C C . THR A 1 299 ? -24.434 5.834 18.238 1.00 58.44 299 THR A C 1
ATOM 2470 O O . THR A 1 299 ? -25.037 6.120 17.207 1.00 58.44 299 THR A O 1
ATOM 2473 N N . THR A 1 300 ? -24.547 4.634 18.809 1.00 51.69 300 THR A N 1
ATOM 2474 C CA . THR A 1 300 ? -25.318 3.505 18.256 1.00 51.69 300 THR A CA 1
ATOM 2475 C C . THR A 1 300 ? -26.276 2.832 19.236 1.00 51.69 300 THR A C 1
ATOM 2477 O O . THR A 1 300 ? -26.859 1.811 18.879 1.00 51.69 300 THR A O 1
ATOM 2480 N N . ASN A 1 301 ? -26.414 3.387 20.440 1.00 42.97 301 ASN A N 1
ATOM 2481 C CA . ASN A 1 301 ? -27.500 3.086 21.376 1.00 42.97 301 ASN A CA 1
ATOM 2482 C C . ASN A 1 301 ? -28.489 4.251 21.366 1.00 42.97 301 ASN A C 1
ATOM 2484 O O . ASN A 1 301 ? -29.683 3.991 21.615 1.00 42.97 301 ASN A O 1
#

Radius of gyration: 20.97 Å; chains: 1; bounding box: 50×47×51 Å

pLDDT: mean 83.37, std 14.67, range [35.47, 97.69]